Protein AF-A0A3R6NYD2-F1 (afdb_monomer_lite)

Structure (mmCIF, N/CA/C/O backbone):
data_AF-A0A3R6NYD2-F1
#
_entry.id   AF-A0A3R6NYD2-F1
#
loop_
_atom_site.group_PDB
_atom_site.id
_atom_site.type_symbol
_atom_site.label_atom_id
_atom_site.label_alt_id
_atom_site.label_comp_id
_atom_site.label_asym_id
_atom_site.label_entity_id
_atom_site.label_seq_id
_atom_site.pdbx_PDB_ins_code
_atom_site.Cartn_x
_atom_site.Cartn_y
_atom_site.Cartn_z
_atom_site.occupancy
_atom_site.B_iso_or_equiv
_atom_site.auth_seq_id
_atom_site.auth_comp_id
_atom_site.auth_asym_id
_atom_site.auth_atom_id
_atom_site.pdbx_PDB_model_num
ATOM 1 N N . MET A 1 1 ? -12.280 11.997 32.043 1.00 39.25 1 MET A N 1
ATOM 2 C CA . MET A 1 1 ? -11.751 13.376 31.920 1.00 39.25 1 MET A CA 1
ATOM 3 C C . MET A 1 1 ? -11.432 13.598 30.451 1.00 39.25 1 MET A C 1
ATOM 5 O O . MET A 1 1 ? -10.713 12.789 29.890 1.00 39.25 1 MET A O 1
ATOM 9 N N . LYS A 1 2 ? -12.047 14.595 29.806 1.00 44.06 2 LYS A N 1
ATOM 10 C CA . LYS A 1 2 ? -11.931 14.832 28.357 1.00 44.06 2 LYS A CA 1
ATOM 11 C C . LYS A 1 2 ? -10.631 15.584 28.074 1.00 44.06 2 LYS A C 1
ATOM 13 O O . LYS A 1 2 ? -10.525 16.742 28.470 1.00 44.06 2 LYS A O 1
ATOM 18 N N . ARG A 1 3 ? -9.664 14.953 27.407 1.00 41.47 3 ARG A N 1
ATOM 19 C CA . ARG A 1 3 ? -8.499 15.655 26.857 1.00 41.47 3 ARG A CA 1
ATOM 20 C C . ARG A 1 3 ? -8.757 15.888 25.376 1.00 41.47 3 ARG A C 1
ATOM 22 O O . ARG A 1 3 ? -8.682 14.971 24.576 1.00 41.47 3 ARG A O 1
ATOM 29 N N . LYS A 1 4 ? -9.161 17.117 25.061 1.00 54.97 4 LYS A N 1
ATOM 30 C CA . LYS A 1 4 ? -9.197 17.643 23.699 1.00 54.97 4 LYS A CA 1
ATOM 31 C C . LYS A 1 4 ? -7.775 18.089 23.374 1.00 54.97 4 LYS A C 1
ATOM 33 O O . LYS A 1 4 ? -7.302 19.026 24.014 1.00 54.97 4 LYS A O 1
ATOM 38 N N . VAL A 1 5 ? -7.108 17.425 22.438 1.00 54.31 5 VAL A N 1
ATOM 39 C CA . VAL A 1 5 ? -5.870 17.932 21.840 1.00 54.31 5 VAL A CA 1
ATOM 40 C C . VAL A 1 5 ? -6.193 18.230 20.385 1.00 54.31 5 VAL A C 1
ATOM 42 O O . VAL A 1 5 ? -6.473 17.341 19.595 1.00 54.31 5 VAL A O 1
ATOM 45 N N . LEU A 1 6 ? -6.278 19.525 20.109 1.00 48.19 6 LEU A N 1
ATOM 46 C CA . LEU A 1 6 ? -6.455 20.122 18.798 1.00 48.19 6 LEU A CA 1
ATOM 47 C C . LEU A 1 6 ? -5.055 20.198 18.174 1.00 48.19 6 LEU A C 1
ATOM 49 O O . LEU A 1 6 ? -4.247 21.008 18.627 1.00 48.19 6 LEU A O 1
ATOM 53 N N . ALA A 1 7 ? -4.748 19.343 17.202 1.00 46.38 7 ALA A N 1
ATOM 54 C CA . ALA A 1 7 ? -3.520 19.442 16.419 1.00 46.38 7 ALA A CA 1
ATOM 55 C C . ALA A 1 7 ? -3.804 20.312 15.184 1.00 46.38 7 ALA A C 1
ATOM 57 O O . ALA A 1 7 ? -4.572 19.934 14.304 1.00 46.38 7 ALA A O 1
ATOM 58 N N . MET A 1 8 ? -3.252 21.528 15.176 1.00 45.22 8 MET A N 1
ATOM 59 C CA . MET A 1 8 ? -3.278 22.443 14.033 1.00 45.22 8 MET A CA 1
ATOM 60 C C . MET A 1 8 ? -2.272 21.964 12.978 1.00 45.22 8 MET A C 1
ATOM 62 O O . MET A 1 8 ? -1.081 21.879 13.270 1.00 45.22 8 MET A O 1
ATOM 66 N N . MET A 1 9 ? -2.751 21.692 11.763 1.00 53.94 9 MET A N 1
ATOM 67 C CA . MET A 1 9 ? -1.930 21.418 10.580 1.00 53.94 9 MET A CA 1
ATOM 68 C C . MET A 1 9 ? -1.079 22.645 10.217 1.00 53.94 9 MET A C 1
ATOM 70 O O . MET A 1 9 ? -1.611 23.737 10.008 1.00 53.94 9 MET A O 1
ATOM 74 N N . MET A 1 10 ? 0.241 22.468 10.119 1.00 54.44 10 MET A N 1
ATOM 75 C CA . MET A 1 10 ? 1.129 23.443 9.486 1.00 54.44 10 MET A CA 1
ATOM 76 C C . MET A 1 10 ? 1.178 23.169 7.982 1.00 54.44 10 MET A C 1
ATOM 78 O O . MET A 1 10 ? 1.834 22.243 7.522 1.00 54.44 10 MET A O 1
ATOM 82 N N . SER A 1 11 ? 0.449 23.997 7.239 1.00 44.75 11 SER A N 1
ATOM 83 C CA . SER A 1 11 ? 0.497 24.117 5.782 1.00 44.75 11 SER A CA 1
ATOM 84 C C . SER A 1 11 ? 1.882 24.590 5.332 1.00 44.75 11 SER A C 1
ATOM 86 O O . SER A 1 11 ? 2.269 25.720 5.635 1.00 44.75 11 SER A O 1
ATOM 88 N N . LEU A 1 12 ? 2.594 23.768 4.561 1.00 49.34 12 LEU A N 1
ATOM 89 C CA . LEU A 1 12 ? 3.802 24.165 3.841 1.00 49.34 12 LEU A CA 1
ATOM 90 C C . LEU A 1 12 ? 3.456 24.353 2.355 1.00 49.34 12 LEU A C 1
ATOM 92 O O . LEU A 1 12 ? 3.502 23.421 1.562 1.00 49.34 12 LEU A O 1
ATOM 96 N N . THR A 1 13 ? 3.072 25.570 1.973 1.00 56.81 13 THR A N 1
ATOM 97 C CA . THR A 1 13 ? 2.946 25.965 0.562 1.00 56.81 13 THR A CA 1
ATOM 98 C C . THR A 1 13 ? 4.329 26.268 -0.007 1.00 56.81 13 THR A C 1
ATOM 100 O O . THR A 1 13 ? 4.907 27.312 0.304 1.00 56.81 13 THR A O 1
ATOM 103 N N . LEU A 1 14 ? 4.845 25.378 -0.855 1.00 44.06 14 LEU A N 1
ATOM 104 C CA . LEU A 1 14 ? 6.012 25.635 -1.695 1.00 44.06 14 LEU A CA 1
ATOM 105 C C . LEU A 1 14 ? 5.549 26.309 -2.995 1.00 44.06 14 LEU A C 1
ATOM 107 O O . LEU A 1 14 ? 4.998 25.666 -3.881 1.00 44.06 14 LEU A O 1
ATOM 111 N N . ALA A 1 15 ? 5.760 27.620 -3.104 1.00 50.72 15 ALA A N 1
ATOM 112 C CA . ALA A 1 15 ? 5.588 28.352 -4.354 1.00 50.72 15 ALA A CA 1
ATOM 113 C C . ALA A 1 15 ? 6.940 28.431 -5.080 1.00 50.72 15 ALA A C 1
ATOM 115 O O . ALA A 1 15 ? 7.805 29.214 -4.691 1.00 50.72 15 ALA A O 1
ATOM 116 N N . MET A 1 16 ? 7.115 27.647 -6.145 1.00 43.94 16 MET A N 1
ATOM 117 C CA . MET A 1 16 ? 8.124 27.920 -7.170 1.00 43.94 16 MET A CA 1
ATOM 118 C C . MET A 1 16 ? 7.423 28.434 -8.425 1.00 43.94 16 MET A C 1
ATOM 120 O O . MET A 1 16 ? 6.681 27.709 -9.077 1.00 43.94 16 MET A O 1
ATOM 124 N N . ALA A 1 17 ? 7.680 29.694 -8.768 1.00 56.34 17 ALA A N 1
ATOM 125 C CA . ALA A 1 17 ? 7.387 30.244 -10.082 1.00 56.34 17 ALA A CA 1
ATOM 126 C C . ALA A 1 17 ? 8.699 30.765 -10.680 1.00 56.34 17 ALA A C 1
ATOM 128 O O . ALA A 1 17 ? 9.179 31.833 -10.304 1.00 56.34 17 ALA A O 1
ATOM 129 N N . VAL A 1 18 ? 9.279 30.005 -11.612 1.00 57.44 18 VAL A N 1
ATOM 130 C CA . VAL A 1 18 ? 10.248 30.522 -12.586 1.00 57.44 18 VAL A CA 1
ATOM 131 C C . VAL A 1 18 ? 9.463 30.800 -13.863 1.00 57.44 18 VAL A C 1
ATOM 133 O O . VAL A 1 18 ? 9.071 29.886 -14.578 1.00 57.44 18 VAL A O 1
ATOM 136 N N . THR A 1 19 ? 9.193 32.079 -14.123 1.00 62.09 19 THR A N 1
ATOM 137 C CA . THR A 1 19 ? 8.785 32.549 -15.450 1.00 62.09 19 THR A CA 1
ATOM 138 C C . THR A 1 19 ? 10.046 32.825 -16.255 1.00 62.09 19 THR A C 1
ATOM 140 O O . THR A 1 19 ? 10.882 33.648 -15.883 1.00 62.09 19 THR A O 1
ATOM 143 N N . ALA A 1 20 ? 10.164 32.073 -17.341 1.00 50.38 20 ALA A N 1
ATOM 144 C CA . ALA A 1 20 ? 11.120 32.241 -18.414 1.00 50.38 20 ALA A CA 1
ATOM 145 C C . ALA A 1 20 ? 10.684 33.362 -19.371 1.00 50.38 20 ALA A C 1
ATOM 147 O O . ALA A 1 20 ? 9.490 33.538 -19.586 1.00 50.38 20 ALA A O 1
ATOM 148 N N . CYS A 1 21 ? 11.678 33.979 -20.026 1.00 47.84 21 CYS A N 1
ATOM 149 C CA . CYS A 1 21 ? 11.574 34.742 -21.279 1.00 47.84 21 CYS A CA 1
ATOM 150 C C . CYS A 1 21 ? 10.714 36.026 -21.219 1.00 47.84 21 CYS A C 1
ATOM 152 O O . CYS A 1 21 ? 9.645 36.074 -20.639 1.00 47.84 21 CYS A O 1
ATOM 154 N N . GLY A 1 22 ? 11.076 37.150 -21.809 1.00 39.91 22 GLY A N 1
ATOM 155 C CA . GLY A 1 22 ? 12.087 37.479 -22.794 1.00 39.91 22 GLY A CA 1
ATOM 156 C C . GLY A 1 22 ? 11.966 38.987 -23.009 1.00 39.91 22 GLY A C 1
ATOM 157 O O . GLY A 1 22 ? 10.875 39.550 -22.908 1.00 39.91 22 GLY A O 1
ATOM 158 N N . GLY A 1 23 ? 13.103 39.650 -23.197 1.00 40.00 23 GLY A N 1
ATOM 159 C CA . GLY A 1 23 ? 13.160 41.097 -23.354 1.00 40.00 23 GLY A CA 1
ATOM 160 C C . GLY A 1 23 ? 12.505 41.546 -24.655 1.00 40.00 23 GLY A C 1
ATOM 161 O O . GLY A 1 23 ? 12.733 40.964 -25.714 1.00 40.00 23 GLY A O 1
ATOM 162 N N . SER A 1 24 ? 11.725 42.613 -24.563 1.00 45.34 24 SER A N 1
ATOM 163 C CA . SER A 1 24 ? 11.234 43.370 -25.703 1.00 45.34 24 SER A CA 1
ATOM 164 C C . SER A 1 24 ? 11.480 44.843 -25.421 1.00 45.34 24 SER A C 1
ATOM 166 O O . SER A 1 24 ? 10.798 45.414 -24.575 1.00 45.34 24 SER A O 1
ATOM 168 N N . ASP A 1 25 ? 12.414 45.437 -26.155 1.00 43.75 25 ASP A N 1
ATOM 169 C CA . ASP A 1 25 ? 12.497 46.880 -26.335 1.00 43.75 25 ASP A CA 1
ATOM 170 C C . ASP A 1 25 ? 12.651 47.175 -27.828 1.00 43.75 25 ASP A C 1
ATOM 172 O O . ASP A 1 25 ? 13.388 46.519 -28.565 1.00 43.75 25 ASP A O 1
ATOM 176 N N . THR A 1 26 ? 11.835 48.128 -28.253 1.00 39.91 26 THR A N 1
ATOM 177 C CA . THR A 1 26 ? 11.633 48.620 -29.616 1.00 39.91 26 THR A CA 1
ATOM 178 C C . THR A 1 26 ? 12.572 49.807 -29.841 1.00 39.91 26 THR A C 1
ATOM 180 O O . THR A 1 26 ? 12.806 50.535 -28.887 1.00 39.91 26 THR A O 1
ATOM 183 N N . GLU A 1 27 ? 13.070 50.025 -31.065 1.00 39.91 27 GLU A N 1
ATOM 184 C CA . GLU A 1 27 ? 13.006 51.312 -31.800 1.00 39.91 27 GLU A CA 1
ATOM 185 C C . GLU A 1 27 ? 13.869 51.314 -33.087 1.00 39.91 27 GLU A C 1
ATOM 187 O O . GLU A 1 27 ? 15.082 51.141 -33.062 1.00 39.91 27 GLU A O 1
ATOM 192 N N . THR A 1 28 ? 13.159 51.468 -34.213 1.00 40.81 28 THR A N 1
ATOM 193 C CA . THR A 1 28 ? 13.370 52.332 -35.396 1.00 40.81 28 THR A CA 1
ATOM 194 C C . THR A 1 28 ? 14.787 52.755 -35.825 1.00 40.81 28 THR A C 1
ATOM 196 O O . THR A 1 28 ? 15.438 53.514 -35.120 1.00 40.81 28 THR A O 1
ATOM 199 N N . ASP A 1 29 ? 15.149 52.471 -37.086 1.00 34.75 29 ASP A N 1
ATOM 200 C CA . ASP A 1 29 ? 15.522 53.523 -38.053 1.00 34.75 29 ASP A CA 1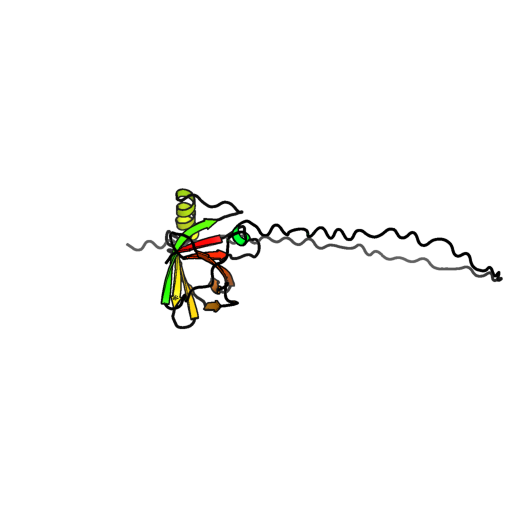
ATOM 201 C C . ASP A 1 29 ? 15.317 53.051 -39.502 1.00 34.75 29 ASP A C 1
ATOM 203 O O . ASP A 1 29 ? 15.450 51.869 -39.825 1.00 34.75 29 ASP A O 1
ATOM 207 N N . ALA A 1 30 ? 14.910 53.988 -40.351 1.00 39.72 30 ALA A N 1
ATOM 208 C CA . ALA A 1 30 ? 14.500 53.779 -41.726 1.00 39.72 30 ALA A CA 1
ATOM 209 C C . ALA A 1 30 ? 15.540 54.325 -42.714 1.00 39.72 30 ALA A C 1
ATOM 211 O O . ALA A 1 30 ? 16.192 55.325 -42.447 1.00 39.72 30 ALA A O 1
ATOM 212 N N . ALA A 1 31 ? 15.494 53.747 -43.917 1.00 36.59 31 ALA A N 1
ATOM 213 C CA . ALA A 1 31 ? 15.736 54.364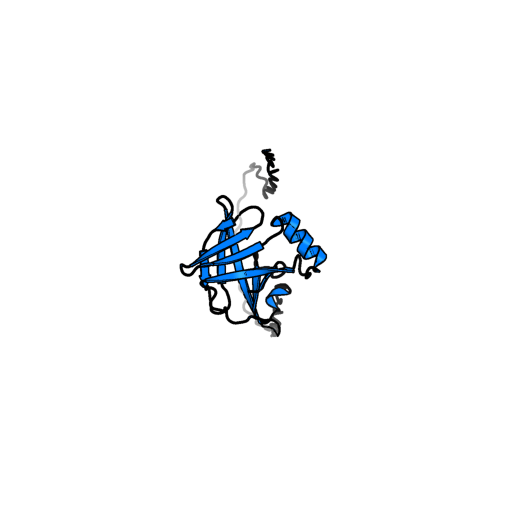 -45.226 1.00 36.59 31 ALA A CA 1
ATOM 214 C C . ALA A 1 31 ? 16.981 53.928 -46.024 1.00 36.59 31 ALA A C 1
ATOM 216 O O . ALA A 1 31 ? 18.120 54.006 -45.580 1.00 36.59 31 ALA A O 1
ATOM 217 N N . ASP A 1 32 ? 16.649 53.585 -47.275 1.00 35.91 32 ASP A N 1
ATOM 218 C CA . ASP A 1 32 ? 17.365 53.827 -48.531 1.00 35.91 32 ASP A CA 1
ATOM 219 C C . ASP A 1 32 ? 18.719 53.142 -48.784 1.00 35.91 32 ASP A C 1
ATOM 221 O O . ASP A 1 32 ? 19.750 53.503 -48.227 1.00 35.91 32 ASP A O 1
ATOM 225 N N . THR A 1 33 ? 18.792 52.298 -49.819 1.00 34.34 33 THR A N 1
ATOM 226 C CA . THR A 1 33 ? 19.074 52.780 -51.189 1.00 34.34 33 THR A CA 1
ATOM 227 C C . THR A 1 33 ? 19.024 51.619 -52.195 1.00 34.34 33 THR A C 1
ATOM 229 O O . THR A 1 33 ? 19.477 50.507 -51.943 1.00 34.34 33 THR A O 1
ATOM 232 N N . ALA A 1 34 ? 18.426 51.949 -53.334 1.00 35.44 34 ALA A N 1
ATOM 233 C CA . ALA A 1 34 ? 18.278 51.274 -54.618 1.00 35.44 34 ALA A CA 1
ATOM 234 C C . ALA A 1 34 ? 19.448 50.421 -55.176 1.00 35.44 34 ALA A C 1
ATOM 236 O O . ALA A 1 34 ? 20.597 50.836 -55.089 1.00 35.44 34 ALA A O 1
ATOM 237 N N . VAL A 1 35 ? 19.042 49.348 -55.891 1.00 38.59 35 VAL A N 1
ATOM 238 C CA . VAL A 1 35 ? 19.443 48.919 -57.265 1.00 38.59 35 VAL A CA 1
ATOM 239 C C . VAL A 1 35 ? 20.926 48.515 -57.442 1.00 38.59 35 VAL A C 1
ATOM 241 O O . VAL A 1 35 ? 21.830 49.203 -57.002 1.00 38.59 35 VAL A O 1
ATOM 244 N N . GLU A 1 36 ? 21.238 47.327 -57.970 1.00 39.47 36 GLU A N 1
ATOM 245 C CA . GLU A 1 36 ? 21.453 47.083 -59.409 1.00 39.47 36 GLU A CA 1
ATOM 246 C C . GLU A 1 36 ? 21.249 45.605 -59.802 1.00 39.47 36 GLU A C 1
ATOM 248 O O . GLU A 1 36 ? 21.488 44.662 -59.049 1.00 39.47 36 GLU A O 1
ATOM 253 N N . GLU A 1 37 ? 20.781 45.480 -61.036 1.00 37.16 37 GLU A N 1
ATOM 254 C CA . GLU A 1 37 ? 20.517 44.323 -61.886 1.00 37.16 37 GLU A CA 1
ATOM 255 C C . GLU A 1 37 ? 21.814 43.628 -62.362 1.00 37.16 37 GLU A C 1
ATOM 257 O O . GLU A 1 37 ? 22.832 44.295 -62.520 1.00 37.16 37 GLU A O 1
ATOM 262 N N . THR A 1 38 ? 21.753 42.319 -62.661 1.00 32.06 38 THR A N 1
ATOM 263 C CA . THR A 1 38 ? 22.195 41.659 -63.924 1.00 32.06 38 THR A CA 1
ATOM 264 C C . THR A 1 38 ? 22.849 40.267 -63.776 1.00 32.06 38 THR A C 1
ATOM 266 O O . THR A 1 38 ? 23.896 40.109 -63.162 1.00 32.06 38 THR A O 1
ATOM 269 N N . VAL A 1 39 ? 22.228 39.314 -64.496 1.00 35.94 39 VAL A N 1
ATOM 270 C CA . VAL A 1 39 ? 22.812 38.270 -65.377 1.00 35.94 39 VAL A CA 1
ATOM 271 C C . VAL A 1 39 ? 23.353 36.962 -64.762 1.00 35.94 39 VAL A C 1
ATOM 273 O O . VAL A 1 39 ? 24.429 36.908 -64.181 1.00 35.94 39 VAL A O 1
ATOM 276 N N . ASP A 1 40 ? 22.542 35.910 -64.963 1.00 38.31 40 ASP A N 1
ATOM 277 C CA . ASP A 1 40 ? 22.845 34.631 -65.644 1.00 38.31 40 ASP A CA 1
ATOM 278 C C . ASP A 1 40 ? 24.301 34.126 -65.645 1.00 38.31 40 ASP A C 1
ATOM 280 O O . ASP A 1 40 ? 25.165 34.756 -66.244 1.00 38.31 40 ASP A O 1
ATOM 284 N N . ASP A 1 41 ? 24.529 32.910 -65.133 1.00 38.12 41 ASP A N 1
ATOM 285 C CA . ASP A 1 41 ? 25.218 31.889 -65.933 1.00 38.12 41 ASP A CA 1
ATOM 286 C C . ASP A 1 41 ? 24.962 30.462 -65.417 1.00 38.12 41 ASP A C 1
ATOM 288 O O . ASP A 1 41 ? 24.756 30.205 -64.230 1.00 38.12 41 ASP A O 1
ATOM 292 N N . THR A 1 42 ? 24.945 29.544 -66.374 1.00 47.81 42 THR A N 1
ATOM 293 C CA . THR A 1 42 ? 24.573 28.130 -66.298 1.00 47.81 42 THR A CA 1
ATOM 294 C C . THR A 1 42 ? 25.807 27.253 -66.054 1.00 47.81 42 THR A C 1
ATOM 296 O O . THR A 1 42 ? 26.811 27.434 -66.734 1.00 47.81 42 THR A O 1
ATOM 299 N N . ALA A 1 43 ? 25.717 26.249 -65.172 1.00 36.94 43 ALA A N 1
ATOM 300 C CA . ALA A 1 43 ? 26.537 25.019 -65.183 1.00 36.94 43 ALA A CA 1
ATOM 301 C C . ALA A 1 43 ? 25.898 24.001 -64.211 1.00 36.94 43 ALA A C 1
ATOM 303 O O . ALA A 1 43 ? 25.808 24.268 -63.017 1.00 36.94 43 ALA A O 1
ATOM 304 N N . GLU A 1 44 ? 25.156 23.000 -64.691 1.00 37.38 44 GLU A N 1
ATOM 305 C CA . GLU A 1 44 ? 25.625 21.639 -65.034 1.00 37.38 44 GLU A CA 1
ATOM 306 C C . GLU A 1 44 ? 26.330 20.898 -63.879 1.00 37.38 44 GLU A C 1
ATOM 308 O O . GLU A 1 44 ? 27.452 21.218 -63.501 1.00 37.38 44 GLU A O 1
ATOM 313 N N . ALA A 1 45 ? 25.582 19.916 -63.362 1.00 42.00 45 ALA A N 1
ATOM 314 C CA . ALA A 1 45 ? 25.953 18.608 -62.824 1.00 42.00 45 ALA A CA 1
ATOM 315 C C . ALA A 1 45 ? 27.402 18.351 -62.368 1.00 42.00 45 ALA A C 1
ATOM 317 O O . ALA A 1 45 ? 28.328 18.337 -63.174 1.00 42.00 45 ALA A O 1
ATOM 318 N N . ASP A 1 46 ? 27.536 17.923 -61.109 1.00 33.72 46 ASP A N 1
ATOM 319 C CA . ASP A 1 46 ? 28.510 16.893 -60.747 1.00 33.72 46 ASP A CA 1
ATOM 320 C C . ASP A 1 46 ? 27.890 15.966 -59.690 1.00 33.72 46 ASP A C 1
ATOM 322 O O . ASP A 1 46 ? 27.509 16.393 -58.598 1.00 33.72 46 ASP A O 1
ATOM 326 N N . GLU A 1 47 ? 27.708 14.705 -60.076 1.00 47.22 47 GLU A N 1
ATOM 327 C CA . GLU A 1 47 ? 27.386 13.607 -59.175 1.00 47.22 47 GLU A CA 1
ATOM 328 C C . GLU A 1 47 ? 28.691 13.059 -58.608 1.00 47.22 47 GLU A C 1
ATOM 330 O O . GLU A 1 47 ? 29.559 12.651 -59.377 1.00 47.22 47 GLU A O 1
ATOM 335 N N . ALA A 1 48 ? 28.813 12.968 -57.284 1.00 37.31 48 ALA A N 1
ATOM 336 C CA . ALA A 1 48 ? 29.807 12.096 -56.675 1.00 37.31 48 ALA A CA 1
ATOM 337 C C . ALA A 1 48 ? 29.431 11.722 -55.235 1.00 37.31 48 ALA A C 1
ATOM 339 O O . ALA A 1 48 ? 29.397 12.569 -54.347 1.00 37.31 48 ALA A O 1
ATOM 340 N N . GLU A 1 49 ? 29.236 10.412 -55.059 1.00 38.78 49 GLU A N 1
ATOM 341 C CA . GLU A 1 49 ? 29.499 9.628 -53.847 1.00 38.78 49 GLU A CA 1
ATOM 342 C C . GLU A 1 49 ? 28.551 9.854 -52.653 1.00 38.78 49 GLU A C 1
ATOM 344 O O . GLU A 1 49 ? 28.809 10.612 -51.720 1.00 38.78 49 GLU A O 1
ATOM 349 N N . ALA A 1 50 ? 27.460 9.081 -52.652 1.00 40.59 50 ALA A N 1
ATOM 350 C CA . ALA A 1 50 ? 26.778 8.695 -51.426 1.00 40.59 50 ALA A CA 1
ATOM 351 C C . ALA A 1 50 ? 27.723 7.803 -50.599 1.00 40.59 50 ALA A C 1
ATOM 353 O O . ALA A 1 50 ? 27.912 6.631 -50.926 1.00 40.59 50 ALA A O 1
ATOM 354 N N . GLU A 1 51 ? 28.324 8.356 -49.544 1.00 39.38 51 GLU A N 1
ATOM 355 C CA . GLU A 1 51 ? 28.903 7.536 -48.481 1.00 39.38 51 GLU A CA 1
ATOM 356 C C . GLU A 1 51 ? 27.767 6.804 -47.758 1.00 39.38 51 GLU A C 1
ATOM 358 O O . GLU A 1 51 ? 27.011 7.377 -46.971 1.00 39.38 51 GLU A O 1
ATOM 363 N N . ASP A 1 52 ? 27.660 5.514 -48.062 1.00 44.41 52 ASP A N 1
ATOM 364 C CA . ASP A 1 52 ? 26.957 4.503 -47.284 1.00 44.41 52 ASP A CA 1
ATOM 365 C C . ASP A 1 52 ? 27.680 4.318 -45.942 1.00 44.41 52 ASP A C 1
ATOM 367 O O . ASP A 1 52 ? 28.466 3.392 -45.742 1.00 44.41 52 ASP A O 1
ATOM 371 N N . VAL A 1 53 ? 27.461 5.253 -45.016 1.00 47.03 53 VAL A N 1
ATOM 372 C CA . VAL A 1 53 ? 27.684 4.979 -43.600 1.00 47.03 53 VAL A CA 1
ATOM 373 C C . VAL A 1 53 ? 26.397 4.349 -43.108 1.00 47.03 53 VAL A C 1
ATOM 375 O O . VAL A 1 53 ? 25.442 5.045 -42.762 1.00 47.03 53 VAL A O 1
ATOM 378 N N . ALA A 1 54 ? 26.380 3.017 -43.132 1.00 49.06 54 ALA A N 1
ATOM 379 C CA . ALA A 1 54 ? 25.436 2.212 -42.385 1.00 49.06 54 ALA A CA 1
ATOM 380 C C . ALA A 1 54 ? 25.335 2.798 -40.972 1.00 49.06 54 ALA A C 1
ATOM 382 O O . ALA A 1 54 ? 26.261 2.692 -40.164 1.00 49.06 54 ALA A O 1
ATOM 383 N N . ALA A 1 55 ? 24.225 3.486 -40.714 1.00 49.12 55 ALA A N 1
ATOM 384 C CA . ALA A 1 55 ? 23.804 3.808 -39.374 1.00 49.12 55 ALA A CA 1
ATOM 385 C C . ALA A 1 55 ? 23.530 2.459 -38.712 1.00 49.12 55 ALA A C 1
ATOM 387 O O . ALA A 1 55 ? 22.490 1.840 -38.936 1.00 49.12 55 ALA A O 1
ATOM 388 N N . GLU A 1 56 ? 24.522 1.961 -37.981 1.00 53.03 56 GLU A N 1
ATOM 389 C CA . GLU A 1 56 ? 24.307 0.979 -36.933 1.00 53.03 56 GLU A CA 1
ATOM 390 C C . GLU A 1 56 ? 23.329 1.656 -35.971 1.00 53.03 56 GLU A C 1
ATOM 392 O O . GLU A 1 56 ? 23.718 2.480 -35.142 1.00 53.03 56 GLU A O 1
ATOM 397 N N . ASP A 1 57 ? 22.040 1.389 -36.178 1.00 49.69 57 ASP A N 1
ATOM 398 C CA . ASP A 1 57 ? 20.948 1.732 -35.277 1.00 49.69 57 ASP A CA 1
ATOM 399 C C . ASP A 1 57 ? 21.132 0.876 -34.019 1.00 49.69 57 ASP A C 1
ATOM 401 O O . ASP A 1 57 ? 20.442 -0.107 -33.770 1.00 49.69 57 ASP A O 1
ATOM 405 N N . ALA A 1 58 ? 22.174 1.203 -33.258 1.00 55.75 58 ALA A N 1
ATOM 406 C CA . ALA A 1 58 ? 22.249 0.912 -31.848 1.00 55.75 58 ALA A CA 1
ATOM 407 C C . ALA A 1 58 ? 21.303 1.911 -3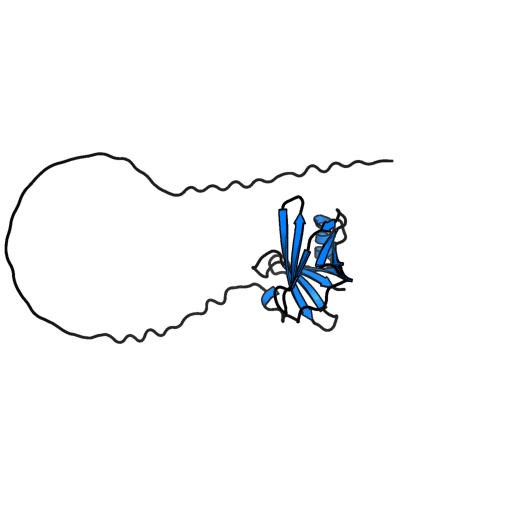1.187 1.00 55.75 58 ALA A C 1
ATOM 409 O O . ALA A 1 58 ? 21.709 2.941 -30.648 1.00 55.75 58 ALA A O 1
ATOM 410 N N . THR A 1 59 ? 20.012 1.624 -31.302 1.00 56.16 59 THR A N 1
ATOM 411 C CA . THR A 1 59 ? 19.043 2.042 -30.306 1.00 56.16 59 THR A CA 1
ATOM 412 C C . THR A 1 59 ? 19.532 1.438 -28.990 1.00 56.16 59 THR A C 1
ATOM 414 O O . THR A 1 59 ? 19.297 0.271 -28.694 1.00 56.16 59 THR A O 1
ATOM 417 N N . GLU A 1 60 ? 20.325 2.202 -28.230 1.00 57.50 60 GLU A N 1
ATOM 418 C CA . GLU A 1 60 ? 20.421 1.970 -26.794 1.00 57.50 60 GLU A CA 1
ATOM 419 C C . GLU A 1 60 ? 18.997 2.147 -26.278 1.00 57.50 60 GLU A C 1
ATOM 421 O O . GLU A 1 60 ? 18.518 3.273 -26.123 1.00 57.50 60 GLU A O 1
ATOM 426 N N . GLU A 1 61 ? 18.291 1.030 -26.089 1.00 58.91 61 GLU A N 1
ATOM 427 C CA . GLU A 1 61 ? 17.152 0.997 -25.190 1.00 58.91 61 GLU A CA 1
ATOM 428 C C . GLU A 1 61 ? 17.705 1.488 -23.860 1.00 58.91 61 GLU A C 1
ATOM 430 O O . GLU A 1 61 ? 18.473 0.811 -23.177 1.00 58.91 61 GLU A O 1
ATOM 435 N N . THR A 1 62 ? 17.445 2.761 -23.582 1.00 59.00 62 THR A N 1
ATOM 436 C CA . THR A 1 62 ? 17.735 3.338 -22.286 1.00 59.00 62 THR A CA 1
ATOM 437 C C . THR A 1 62 ? 16.732 2.641 -21.389 1.00 59.00 62 THR A C 1
ATOM 439 O O . THR A 1 62 ? 15.573 3.042 -21.378 1.00 59.00 62 THR A O 1
ATOM 442 N N . GLU A 1 63 ? 17.119 1.516 -20.781 1.00 66.94 63 GLU A N 1
ATOM 443 C CA . GLU A 1 63 ? 16.266 0.844 -19.809 1.00 66.94 63 GLU A CA 1
ATOM 444 C C . GLU A 1 63 ? 15.980 1.886 -18.734 1.00 66.94 63 GLU A C 1
ATOM 446 O O . GLU A 1 63 ? 16.886 2.342 -18.030 1.00 66.94 63 GLU A O 1
ATOM 451 N N . GLU A 1 64 ? 14.744 2.384 -18.734 1.00 74.88 64 GLU A N 1
ATOM 452 C CA . GLU A 1 64 ? 14.303 3.353 -17.751 1.00 74.88 64 GLU A CA 1
ATOM 453 C C . GLU A 1 64 ? 14.506 2.689 -16.388 1.00 74.88 64 GLU A C 1
ATOM 455 O O . GLU A 1 64 ? 14.140 1.528 -16.195 1.00 74.88 64 GLU A O 1
ATOM 460 N N . ASP A 1 65 ? 15.170 3.385 -15.464 1.00 88.31 65 ASP A N 1
ATOM 461 C CA . ASP A 1 65 ? 15.356 2.890 -14.102 1.00 88.31 65 ASP A CA 1
ATOM 462 C C . ASP A 1 65 ? 13.998 2.954 -13.402 1.00 88.31 65 ASP A C 1
ATOM 464 O O . ASP A 1 65 ? 13.649 3.941 -12.757 1.00 88.31 65 ASP A O 1
ATOM 468 N N . LEU A 1 66 ? 13.187 1.922 -13.635 1.00 87.50 66 LEU A N 1
ATOM 469 C CA . LEU A 1 66 ? 11.833 1.812 -13.115 1.00 87.50 66 LEU A CA 1
ATOM 470 C C . LEU A 1 66 ? 11.834 1.500 -11.616 1.00 87.50 66 LEU A C 1
ATOM 472 O O . LEU A 1 66 ? 10.772 1.411 -11.034 1.00 87.50 66 LEU A O 1
ATOM 476 N N . GLY A 1 67 ? 12.986 1.350 -10.961 1.00 94.19 67 GLY A N 1
ATOM 477 C CA . GLY A 1 67 ? 13.055 1.064 -9.535 1.00 94.19 67 GLY A CA 1
ATOM 478 C C . GLY A 1 67 ? 12.807 -0.409 -9.173 1.00 94.19 67 GLY A C 1
ATOM 479 O O . GLY A 1 67 ? 12.361 -1.228 -9.986 1.00 94.19 67 GLY A O 1
ATOM 480 N N . PRO A 1 68 ? 13.144 -0.789 -7.930 1.00 95.81 68 PRO A N 1
ATOM 481 C CA . PRO A 1 68 ? 13.188 -2.187 -7.505 1.00 95.81 68 PRO A CA 1
ATOM 482 C C . PRO A 1 68 ? 11.824 -2.889 -7.483 1.00 95.81 68 PRO A C 1
ATOM 484 O O . PRO A 1 68 ? 11.781 -4.097 -7.708 1.00 95.81 68 PRO A O 1
ATOM 487 N N . LEU A 1 69 ? 10.710 -2.181 -7.253 1.00 96.00 69 LEU A N 1
ATOM 488 C CA . LEU A 1 69 ? 9.390 -2.820 -7.159 1.00 96.00 69 LEU A CA 1
ATOM 489 C C . LEU A 1 69 ? 8.919 -3.427 -8.487 1.00 96.00 69 LEU A C 1
ATOM 491 O O . LEU A 1 69 ? 8.279 -4.473 -8.469 1.00 96.00 69 LEU A O 1
ATOM 495 N N . TYR A 1 70 ? 9.288 -2.852 -9.636 1.00 94.56 70 TYR A N 1
ATOM 496 C CA . TYR A 1 70 ? 8.951 -3.444 -10.941 1.00 94.56 70 TYR A CA 1
ATOM 497 C C . TYR A 1 70 ? 9.871 -4.602 -11.340 1.00 94.56 70 TYR A C 1
ATOM 499 O O . TYR A 1 70 ? 9.618 -5.272 -12.338 1.00 94.56 70 TYR A O 1
ATOM 507 N N . SER A 1 71 ? 10.934 -4.860 -10.570 1.00 93.69 71 SER A N 1
ATOM 508 C CA . SER A 1 71 ? 11.773 -6.051 -10.749 1.00 93.69 71 SER A CA 1
ATOM 509 C C . SER A 1 71 ? 11.198 -7.288 -10.048 1.00 93.69 71 SER A C 1
ATOM 511 O O . SER A 1 71 ? 11.704 -8.393 -10.251 1.00 93.69 71 SER A O 1
ATOM 513 N N . ILE A 1 72 ? 10.174 -7.117 -9.206 1.00 92.94 72 ILE A N 1
ATOM 514 C CA . ILE A 1 72 ? 9.486 -8.213 -8.520 1.00 92.94 72 ILE A CA 1
ATOM 515 C C . ILE A 1 72 ? 8.557 -8.915 -9.517 1.00 92.94 72 ILE A C 1
ATOM 517 O O . ILE A 1 72 ? 7.854 -8.267 -10.292 1.00 92.94 72 ILE A O 1
ATOM 521 N N . GLU A 1 73 ? 8.544 -10.249 -9.502 1.00 94.81 73 GLU A N 1
ATOM 522 C CA . GLU A 1 73 ? 7.621 -11.029 -10.329 1.00 94.81 73 GLU A CA 1
ATOM 523 C C . GLU A 1 73 ? 6.176 -10.792 -9.868 1.00 94.81 73 GLU A C 1
ATOM 525 O O . GLU A 1 73 ? 5.808 -11.120 -8.739 1.00 94.81 73 GLU A O 1
ATOM 530 N N . ALA A 1 74 ? 5.362 -10.203 -10.747 1.00 94.88 74 ALA A N 1
ATOM 531 C CA . ALA A 1 74 ? 3.963 -9.925 -10.462 1.00 94.88 74 ALA A CA 1
ATOM 532 C C . ALA A 1 74 ? 3.125 -11.213 -10.486 1.00 94.88 74 ALA A C 1
ATOM 534 O O . ALA A 1 74 ? 3.148 -11.982 -11.451 1.00 94.88 74 ALA A O 1
ATOM 535 N N . ALA A 1 75 ? 2.334 -11.410 -9.439 1.00 97.56 75 ALA A N 1
ATOM 536 C CA . ALA A 1 75 ? 1.295 -12.421 -9.363 1.00 97.56 75 ALA A CA 1
ATOM 537 C C . ALA A 1 75 ? -0.027 -11.882 -9.932 1.00 97.56 75 ALA A C 1
ATOM 539 O O . ALA A 1 75 ? -0.297 -10.680 -9.908 1.00 97.56 75 ALA A O 1
ATOM 540 N N . VAL A 1 76 ? -0.877 -12.788 -10.423 1.00 98.06 76 VAL A N 1
ATOM 541 C CA . VAL A 1 76 ? -2.254 -12.456 -10.823 1.00 98.06 76 VAL A CA 1
ATOM 542 C C . VAL A 1 76 ? -3.001 -11.908 -9.610 1.00 98.06 76 VAL A C 1
ATOM 544 O O . VAL A 1 76 ? -2.928 -12.485 -8.523 1.00 98.06 76 VAL A O 1
ATOM 547 N N . ALA A 1 77 ? -3.742 -10.820 -9.803 1.00 97.94 77 ALA A N 1
ATOM 548 C CA . ALA A 1 77 ? -4.496 -10.196 -8.733 1.00 97.94 77 ALA A CA 1
ATOM 549 C C . ALA A 1 77 ? -5.534 -11.189 -8.163 1.00 97.94 77 ALA A C 1
ATOM 551 O O . ALA A 1 77 ? -6.373 -11.703 -8.916 1.00 97.94 77 ALA A O 1
ATOM 552 N N . PRO A 1 78 ? -5.499 -11.493 -6.850 1.00 97.56 78 PRO A N 1
ATOM 553 C CA . PRO A 1 78 ? -6.478 -12.371 -6.225 1.00 97.56 78 PRO A CA 1
ATOM 554 C C . PRO A 1 78 ? -7.853 -11.694 -6.170 1.00 97.56 78 PRO A C 1
ATOM 556 O O . PRO A 1 78 ? -7.978 -10.486 -6.374 1.00 97.56 78 PRO A O 1
ATOM 559 N N . ASP A 1 79 ? -8.897 -12.462 -5.850 1.00 97.81 79 ASP A N 1
ATOM 560 C CA . ASP A 1 79 ? -10.193 -11.885 -5.478 1.00 97.81 79 ASP A CA 1
ATOM 561 C C . ASP A 1 79 ? -10.068 -11.203 -4.110 1.00 97.81 79 ASP A C 1
ATOM 563 O O . ASP A 1 79 ? -9.885 -11.873 -3.090 1.00 97.81 79 ASP A O 1
ATOM 567 N N . VAL A 1 80 ? -10.118 -9.870 -4.098 1.00 98.44 80 VAL A N 1
ATOM 568 C CA . VAL A 1 80 ? -9.976 -9.081 -2.870 1.00 98.44 80 VAL A CA 1
ATOM 569 C C . VAL A 1 80 ? -11.319 -8.800 -2.198 1.00 98.44 80 VAL A C 1
ATOM 571 O O . VAL A 1 80 ? -11.332 -8.317 -1.068 1.00 98.44 80 VAL A O 1
ATOM 574 N N . ALA A 1 81 ? -12.455 -9.096 -2.831 1.00 98.44 81 ALA A N 1
ATOM 575 C CA . ALA A 1 81 ? -13.761 -8.755 -2.278 1.00 98.44 81 ALA A CA 1
ATOM 576 C C . ALA A 1 81 ? -14.002 -9.433 -0.915 1.00 98.44 81 ALA A C 1
ATOM 578 O O . ALA A 1 81 ? -13.870 -10.647 -0.759 1.00 98.44 81 ALA A O 1
ATOM 579 N N . GLY A 1 82 ? -14.366 -8.640 0.097 1.00 98.50 82 GLY A N 1
ATOM 580 C CA . GLY A 1 82 ? -14.614 -9.130 1.456 1.00 98.50 82 GLY A CA 1
ATOM 581 C C . GLY A 1 82 ? -13.350 -9.486 2.248 1.00 98.50 82 GLY A C 1
ATOM 582 O O . GLY A 1 82 ? -13.447 -10.203 3.248 1.00 98.50 82 GLY A O 1
ATOM 583 N N . THR A 1 83 ? -12.175 -9.013 1.823 1.00 98.62 83 THR A N 1
ATOM 584 C CA . THR A 1 83 ? -10.893 -9.287 2.490 1.00 98.62 83 THR A CA 1
ATOM 585 C C . THR A 1 83 ? -10.374 -8.086 3.287 1.00 98.62 83 THR A C 1
ATOM 587 O O . THR A 1 83 ? -10.749 -6.932 3.061 1.00 98.62 83 THR A O 1
ATOM 590 N N . THR A 1 84 ? -9.500 -8.368 4.252 1.00 98.69 84 THR A N 1
ATOM 591 C CA . THR A 1 84 ? -8.741 -7.372 5.013 1.00 98.69 84 THR A CA 1
ATOM 592 C C . THR A 1 84 ? -7.271 -7.729 4.909 1.00 98.69 84 THR A C 1
ATOM 594 O O . THR A 1 84 ? -6.928 -8.893 5.053 1.00 98.69 84 THR A O 1
ATOM 597 N N . TRP A 1 85 ? -6.434 -6.735 4.651 1.00 98.69 85 TRP A N 1
ATOM 598 C CA . TRP A 1 85 ? -5.000 -6.881 4.472 1.00 98.69 85 TRP A CA 1
ATOM 599 C C . TRP A 1 85 ? -4.281 -5.989 5.478 1.00 98.69 85 TRP A C 1
ATOM 601 O O . TRP A 1 85 ? -4.586 -4.803 5.593 1.00 98.69 85 TRP A O 1
ATOM 611 N N . HIS A 1 86 ? -3.329 -6.558 6.197 1.00 98.12 86 HIS A N 1
ATOM 612 C CA . HIS A 1 86 ? -2.638 -5.951 7.324 1.00 98.12 86 HIS A CA 1
ATOM 613 C C . HIS A 1 86 ? -1.252 -5.472 6.925 1.00 98.12 86 HIS A C 1
ATOM 615 O O . HIS A 1 86 ? -0.538 -6.186 6.226 1.00 98.12 86 HIS A O 1
ATOM 621 N N . PHE A 1 87 ? -0.855 -4.284 7.381 1.00 98.12 87 PHE A N 1
ATOM 622 C CA . PHE A 1 87 ? 0.489 -3.761 7.146 1.00 98.12 87 PHE A CA 1
ATOM 623 C C . PHE A 1 87 ? 1.567 -4.717 7.674 1.00 98.12 87 PHE A C 1
ATOM 625 O O . PHE A 1 87 ? 1.545 -5.105 8.844 1.00 98.12 87 PHE A O 1
ATOM 632 N N . VAL A 1 88 ? 2.546 -5.037 6.827 1.00 97.12 88 VAL A N 1
ATOM 633 C CA . VAL A 1 88 ? 3.687 -5.900 7.186 1.00 97.12 88 VAL A CA 1
ATOM 634 C C . VAL A 1 88 ? 5.047 -5.262 6.919 1.00 97.12 88 VAL A C 1
AT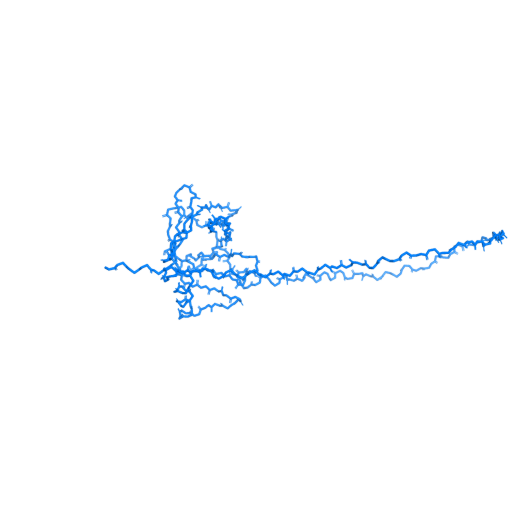OM 636 O O . VAL A 1 88 ? 6.052 -5.737 7.441 1.00 97.12 88 VAL A O 1
ATOM 639 N N . GLY A 1 89 ? 5.095 -4.165 6.166 1.00 97.12 89 GLY A N 1
ATOM 640 C CA . GLY A 1 89 ? 6.343 -3.481 5.854 1.00 97.12 89 GLY A CA 1
ATOM 641 C C . GLY A 1 89 ? 6.167 -2.381 4.819 1.00 97.12 89 GLY A C 1
ATOM 642 O O . GLY A 1 89 ? 5.059 -2.082 4.372 1.00 97.12 89 GLY A O 1
ATOM 643 N N . ALA A 1 90 ? 7.279 -1.761 4.447 1.00 97.56 90 ALA A N 1
ATOM 644 C CA . ALA A 1 90 ? 7.322 -0.786 3.372 1.00 97.56 90 ALA A CA 1
ATOM 645 C C . ALA A 1 90 ? 8.725 -0.730 2.766 1.00 97.56 90 ALA A C 1
ATOM 647 O O . ALA A 1 90 ? 9.711 -1.094 3.408 1.00 97.56 90 ALA A O 1
ATOM 648 N N . MET A 1 91 ? 8.794 -0.203 1.555 1.00 97.50 91 MET A N 1
ATOM 649 C CA . MET A 1 91 ? 10.012 0.259 0.913 1.00 97.50 91 MET A CA 1
ATOM 650 C C . MET A 1 91 ? 9.890 1.756 0.677 1.00 97.50 91 MET A C 1
ATOM 652 O O . MET A 1 91 ? 8.851 2.224 0.208 1.00 97.50 91 MET A O 1
ATOM 656 N N . LEU A 1 92 ? 10.935 2.494 1.038 1.00 96.00 92 LEU A N 1
ATOM 657 C CA . LEU A 1 92 ? 11.022 3.937 0.843 1.00 96.00 92 LEU A CA 1
ATOM 658 C C . LEU A 1 92 ? 12.338 4.255 0.145 1.00 96.00 92 LEU A C 1
ATOM 660 O O . LEU A 1 92 ? 13.386 3.757 0.553 1.00 96.00 92 LEU A O 1
ATOM 664 N N . ASP A 1 93 ? 12.277 5.073 -0.902 1.00 96.00 93 ASP A N 1
ATOM 665 C CA . ASP A 1 93 ? 13.441 5.455 -1.710 1.00 96.00 93 ASP A CA 1
ATOM 666 C C . ASP A 1 93 ? 14.266 4.240 -2.209 1.00 96.00 93 ASP A C 1
ATOM 668 O O . ASP A 1 93 ? 15.486 4.309 -2.362 1.00 96.00 93 ASP A O 1
ATOM 672 N N . GLY A 1 94 ? 13.597 3.108 -2.465 1.00 96.06 94 GLY A N 1
ATOM 673 C CA . GLY A 1 94 ? 14.195 1.857 -2.948 1.00 96.06 94 GLY A CA 1
ATOM 674 C C . GLY A 1 94 ? 14.832 0.971 -1.883 1.00 96.06 94 GLY A C 1
ATOM 675 O O . GLY A 1 94 ? 15.390 -0.071 -2.227 1.00 96.06 94 GLY A O 1
ATOM 676 N N . GLU A 1 95 ? 14.763 1.354 -0.609 1.00 97.19 95 GLU A N 1
ATOM 677 C CA . GLU A 1 95 ? 15.274 0.561 0.506 1.00 97.19 95 GLU A CA 1
ATOM 678 C C . GLU A 1 95 ? 14.116 -0.055 1.295 1.00 97.19 95 GLU A C 1
ATOM 680 O O . GLU A 1 95 ? 13.198 0.638 1.742 1.00 97.19 95 GLU A O 1
ATOM 685 N N . GLU A 1 96 ? 14.146 -1.379 1.455 1.00 97.19 96 GLU A N 1
ATOM 686 C CA . GLU A 1 96 ? 13.204 -2.085 2.318 1.00 97.19 96 GLU A CA 1
ATOM 687 C C . GLU A 1 96 ? 13.477 -1.733 3.783 1.00 97.19 96 GLU A C 1
ATOM 689 O O . GLU A 1 96 ? 14.608 -1.829 4.265 1.00 97.19 96 GLU A O 1
ATOM 694 N N . LEU A 1 97 ? 12.434 -1.316 4.500 1.00 97.88 97 LEU A N 1
ATOM 695 C CA . LEU A 1 97 ? 12.565 -0.939 5.899 1.00 97.88 97 LEU A CA 1
ATOM 696 C C . LEU A 1 97 ? 12.721 -2.178 6.779 1.00 97.88 97 LEU A C 1
ATOM 698 O O . LEU A 1 97 ? 11.944 -3.128 6.691 1.00 97.88 97 LEU A O 1
ATOM 702 N N . ASP A 1 98 ? 13.655 -2.123 7.726 1.00 97.81 98 ASP A N 1
ATOM 703 C CA . ASP A 1 98 ? 13.667 -3.087 8.819 1.00 97.81 98 ASP A CA 1
ATOM 704 C C . ASP A 1 98 ? 12.413 -2.939 9.708 1.00 97.81 98 ASP A C 1
ATOM 706 O O . ASP A 1 98 ? 11.735 -1.907 9.723 1.00 97.81 98 ASP A O 1
ATOM 710 N N . ALA A 1 99 ? 12.118 -3.969 10.502 1.00 96.00 99 ALA A N 1
ATOM 711 C CA . ALA A 1 99 ? 10.908 -4.020 11.319 1.00 96.00 99 ALA A CA 1
ATOM 712 C C . ALA A 1 99 ? 10.786 -2.882 12.360 1.00 96.00 99 ALA A C 1
ATOM 714 O O . ALA A 1 99 ? 9.669 -2.449 12.663 1.00 96.00 99 ALA A O 1
ATOM 715 N N . GLU A 1 100 ? 11.897 -2.390 12.925 1.00 97.44 100 GLU A N 1
ATOM 716 C CA . GLU A 1 100 ? 11.874 -1.272 13.879 1.00 97.44 100 GLU A CA 1
ATOM 717 C C . GLU A 1 100 ? 11.501 0.023 13.152 1.00 97.44 100 GLU A C 1
ATOM 719 O O . GLU A 1 100 ? 10.607 0.753 13.593 1.00 97.44 100 GLU A O 1
ATOM 724 N N . THR A 1 101 ? 12.131 0.269 12.003 1.00 97.62 101 THR A N 1
ATOM 725 C CA . THR A 1 101 ? 11.876 1.443 11.165 1.00 97.62 101 THR A CA 1
ATOM 726 C C . THR A 1 101 ? 10.452 1.430 10.602 1.00 97.62 101 THR A C 1
ATOM 728 O O . THR A 1 101 ? 9.750 2.441 10.687 1.00 97.62 101 THR A O 1
ATOM 731 N N . ALA A 1 102 ? 9.970 0.277 10.130 1.00 97.38 102 ALA A N 1
ATOM 732 C CA . ALA A 1 102 ? 8.595 0.089 9.671 1.00 97.38 102 ALA A CA 1
ATOM 733 C C . ALA A 1 102 ? 7.570 0.367 10.787 1.00 97.38 102 ALA A C 1
ATOM 735 O O . ALA A 1 102 ? 6.589 1.079 10.566 1.00 97.38 102 ALA A O 1
ATOM 736 N N . THR A 1 103 ? 7.824 -0.109 12.013 1.00 96.62 103 THR A N 1
ATOM 737 C CA . THR A 1 103 ? 6.974 0.200 13.180 1.00 96.62 103 THR A CA 1
ATOM 738 C C . THR A 1 103 ? 6.979 1.699 13.489 1.00 96.62 103 THR A C 1
ATOM 740 O O . THR A 1 103 ? 5.933 2.286 13.758 1.00 96.62 103 THR A O 1
ATOM 743 N N . GLY A 1 104 ? 8.143 2.349 13.401 1.00 96.31 104 GLY A N 1
ATOM 744 C CA . GLY A 1 104 ? 8.260 3.795 13.579 1.00 96.31 104 GLY A CA 1
ATOM 745 C C . GLY A 1 104 ? 7.438 4.588 12.559 1.00 96.31 104 GLY A C 1
ATOM 746 O O . GLY A 1 104 ? 6.765 5.549 12.935 1.00 96.31 104 GLY A O 1
ATOM 747 N N . VAL A 1 105 ? 7.444 4.168 11.291 1.00 93.56 105 VAL A N 1
ATOM 748 C CA . VAL A 1 105 ? 6.602 4.742 10.228 1.00 93.56 105 VAL A CA 1
ATOM 749 C C . VAL A 1 105 ? 5.117 4.524 10.525 1.00 93.56 105 VAL A C 1
ATOM 751 O O . VAL A 1 105 ? 4.335 5.473 10.432 1.00 93.56 105 VAL A O 1
ATOM 754 N N . LEU A 1 106 ? 4.729 3.314 10.936 1.00 96.50 106 LEU A N 1
ATOM 755 C CA . LEU A 1 106 ? 3.351 2.974 11.294 1.00 96.50 106 LEU A CA 1
ATOM 756 C C . LEU A 1 106 ? 2.814 3.869 12.423 1.00 96.50 106 LEU A C 1
ATOM 758 O O . LEU A 1 106 ? 1.730 4.449 12.315 1.00 96.50 106 LEU A O 1
ATOM 762 N N . ASP A 1 107 ? 3.596 4.041 13.486 1.00 96.94 107 ASP A N 1
ATOM 763 C CA . ASP A 1 107 ? 3.239 4.883 14.628 1.00 96.94 107 ASP A CA 1
ATOM 764 C C . ASP A 1 107 ? 3.123 6.364 14.247 1.00 96.94 107 ASP A C 1
ATOM 766 O O . ASP A 1 107 ? 2.177 7.044 14.655 1.00 96.94 107 ASP A O 1
ATOM 770 N N . GLN A 1 108 ? 4.082 6.876 13.471 1.00 95.31 108 GLN A N 1
ATOM 771 C CA . GLN A 1 108 ? 4.178 8.302 13.157 1.00 95.31 108 GLN A CA 1
ATOM 772 C C . GLN A 1 108 ? 3.165 8.753 12.105 1.00 95.31 108 GLN A C 1
ATOM 774 O O . GLN A 1 108 ? 2.581 9.829 12.255 1.00 95.31 108 GLN A O 1
ATOM 779 N N . ASN A 1 109 ? 2.949 7.945 11.066 1.00 93.75 109 ASN A N 1
ATOM 780 C CA . ASN A 1 109 ? 2.162 8.347 9.900 1.00 93.75 109 ASN A CA 1
ATOM 781 C C . ASN A 1 109 ? 0.730 7.815 9.938 1.00 93.75 109 ASN A C 1
ATOM 783 O O . ASN A 1 109 ? -0.172 8.475 9.428 1.00 93.75 109 ASN A O 1
ATOM 787 N N . TYR A 1 110 ? 0.512 6.667 10.581 1.00 95.81 110 TYR A N 1
ATOM 788 C CA . TYR A 1 110 ? -0.781 5.980 10.574 1.00 95.81 110 TYR A CA 1
ATOM 789 C C . TYR A 1 110 ? -1.389 5.831 11.972 1.00 95.81 110 TYR A C 1
ATOM 791 O O . TYR A 1 110 ? -2.504 5.345 12.119 1.00 95.81 110 TYR A O 1
ATOM 799 N N . GLY A 1 111 ? -0.712 6.292 13.027 1.00 96.25 111 GLY A N 1
ATOM 800 C CA . GLY A 1 111 ? -1.228 6.207 14.394 1.00 96.25 111 GLY A CA 1
ATOM 801 C C . GLY A 1 111 ? -1.187 4.793 14.980 1.00 96.25 111 GLY A C 1
ATOM 802 O O . GLY A 1 111 ? -1.987 4.485 15.865 1.00 96.25 111 GLY A O 1
ATOM 803 N N . GLY A 1 112 ? -0.267 3.953 14.495 1.00 96.69 112 GLY A N 1
ATOM 804 C CA . GLY A 1 112 ? 0.061 2.639 15.061 1.00 96.69 112 GLY A CA 1
ATOM 805 C C . GLY A 1 112 ? -0.717 1.455 14.480 1.00 96.69 112 GLY A C 1
ATOM 806 O O . GLY A 1 112 ? -0.524 0.326 14.918 1.00 96.69 112 GLY A O 1
ATOM 807 N N . THR A 1 113 ? -1.598 1.685 13.507 1.00 96.12 113 THR A N 1
ATOM 808 C CA . THR A 1 113 ? -2.311 0.631 12.769 1.00 96.12 113 THR A CA 1
ATOM 809 C C . THR A 1 113 ? -2.594 1.112 11.355 1.00 96.12 113 THR A C 1
ATOM 811 O O . THR A 1 113 ? -2.810 2.309 11.149 1.00 96.12 113 THR A O 1
ATOM 814 N N . LEU A 1 114 ? -2.526 0.185 10.403 1.00 98.38 114 LEU A N 1
ATOM 815 C CA . LEU A 1 114 ? -2.791 0.420 8.997 1.00 98.38 114 LEU A CA 1
ATOM 816 C C . LEU A 1 114 ? -3.277 -0.887 8.368 1.00 98.38 114 LEU A C 1
ATOM 818 O O . LEU A 1 114 ? -2.488 -1.816 8.211 1.00 98.38 114 LEU A O 1
ATOM 822 N N . ASP A 1 115 ? -4.549 -0.921 7.992 1.00 98.69 115 ASP A N 1
ATOM 823 C CA . ASP A 1 115 ? -5.167 -2.042 7.287 1.00 98.69 115 ASP A CA 1
ATOM 824 C C . ASP A 1 115 ? -5.836 -1.543 6.000 1.00 98.69 115 ASP A C 1
ATOM 826 O O . ASP A 1 115 ? -6.291 -0.398 5.918 1.00 98.69 115 ASP A O 1
ATOM 830 N N . MET A 1 116 ? -5.921 -2.407 4.994 1.00 98.75 116 MET A N 1
ATOM 831 C CA . MET A 1 116 ? -6.716 -2.191 3.790 1.00 98.75 116 MET A CA 1
ATOM 832 C C . MET A 1 116 ? -7.890 -3.166 3.772 1.00 98.75 116 MET A C 1
ATOM 834 O O . MET A 1 116 ? -7.703 -4.380 3.815 1.00 98.75 116 MET A O 1
ATOM 838 N N . VAL A 1 117 ? -9.106 -2.637 3.704 1.00 98.81 117 VAL A N 1
ATOM 839 C CA . VAL A 1 117 ? -10.350 -3.409 3.709 1.00 98.81 117 VAL A CA 1
ATOM 840 C C . VAL A 1 117 ? -11.058 -3.222 2.379 1.00 98.81 117 VAL A C 1
ATOM 842 O O . VAL A 1 117 ? -11.335 -2.091 1.978 1.00 98.81 117 VAL A O 1
ATOM 845 N N . PHE A 1 118 ? -11.399 -4.327 1.731 1.00 98.81 118 PHE A N 1
ATOM 846 C CA . PHE A 1 118 ? -12.153 -4.348 0.484 1.00 98.81 118 PHE A CA 1
ATOM 847 C C . PHE A 1 118 ? -13.511 -4.992 0.740 1.00 98.81 118 PHE A C 1
ATOM 849 O O . PHE A 1 118 ? -13.584 -6.124 1.219 1.00 98.81 118 PHE A O 1
ATOM 856 N N . ASP A 1 119 ? -14.600 -4.290 0.442 1.00 98.44 119 ASP A N 1
ATOM 857 C CA . ASP A 1 119 ? -15.941 -4.861 0.577 1.00 98.44 119 ASP A CA 1
ATOM 858 C C . ASP A 1 119 ? -16.420 -5.549 -0.711 1.00 98.44 119 ASP A C 1
ATOM 860 O O . ASP A 1 119 ? -15.753 -5.519 -1.744 1.00 98.44 119 ASP A O 1
ATOM 864 N N . GLU A 1 120 ? -17.577 -6.208 -0.645 1.00 97.88 120 GLU A N 1
ATOM 865 C CA . GLU A 1 120 ? -18.170 -6.923 -1.785 1.00 97.88 120 GLU A CA 1
ATOM 866 C C . GLU A 1 120 ? -18.782 -5.985 -2.847 1.00 97.88 120 GLU A C 1
ATOM 868 O O . GLU A 1 120 ? -19.128 -6.435 -3.938 1.00 97.88 120 GLU A O 1
ATOM 873 N N . ASP A 1 121 ? -18.916 -4.690 -2.544 1.00 97.75 121 ASP A N 1
ATOM 874 C CA . ASP A 1 121 ? -19.593 -3.690 -3.376 1.00 97.75 121 ASP A CA 1
ATOM 875 C C . ASP A 1 121 ? -18.605 -2.806 -4.170 1.00 97.75 121 ASP A C 1
ATOM 877 O O . ASP A 1 121 ? -19.023 -1.864 -4.849 1.00 97.75 121 ASP A O 1
ATOM 881 N N . GLY A 1 122 ? -17.300 -3.102 -4.114 1.00 98.00 122 GLY A N 1
ATOM 882 C CA . GLY A 1 122 ? -16.259 -2.341 -4.813 1.00 98.00 122 GLY A CA 1
ATOM 883 C C . GLY A 1 122 ? -15.708 -1.148 -4.023 1.00 98.00 122 GLY A C 1
ATOM 884 O O . GLY A 1 122 ? -15.007 -0.306 -4.592 1.00 98.00 122 GLY A O 1
ATOM 885 N N . ASN A 1 123 ? -16.011 -1.037 -2.724 1.00 98.69 123 ASN A N 1
ATOM 886 C CA . ASN A 1 123 ? -15.452 0.005 -1.868 1.00 98.69 123 ASN A CA 1
ATOM 887 C C . ASN A 1 123 ? -14.170 -0.473 -1.182 1.00 98.69 123 ASN A C 1
ATOM 889 O O . ASN A 1 123 ? -14.063 -1.608 -0.715 1.00 98.69 123 ASN A O 1
ATOM 893 N N . ALA A 1 124 ? -13.205 0.436 -1.086 1.00 98.81 124 ALA A N 1
ATOM 894 C CA . ALA A 1 124 ? -11.962 0.244 -0.354 1.00 98.81 124 ALA A CA 1
ATOM 895 C C . ALA A 1 124 ? -11.919 1.188 0.849 1.00 98.81 124 ALA A C 1
ATOM 897 O O . ALA A 1 124 ? -12.332 2.348 0.765 1.00 98.81 124 ALA A O 1
ATOM 898 N N . THR A 1 125 ? -11.403 0.705 1.973 1.00 98.75 125 THR A N 1
ATOM 899 C CA . THR A 1 125 ? -11.157 1.511 3.167 1.00 98.75 125 THR A CA 1
ATOM 900 C C . THR A 1 125 ? -9.745 1.264 3.671 1.00 98.75 125 THR A C 1
ATOM 902 O O . THR A 1 125 ? -9.404 0.143 4.025 1.00 98.75 125 THR A O 1
ATOM 905 N N . MET A 1 126 ? -8.942 2.323 3.755 1.00 98.62 126 MET A N 1
ATOM 906 C CA . MET A 1 126 ? -7.681 2.302 4.487 1.00 98.62 126 MET A CA 1
ATOM 907 C C . MET A 1 126 ? -7.966 2.691 5.940 1.00 98.62 126 MET A C 1
ATOM 909 O O . MET A 1 126 ? -8.273 3.852 6.230 1.00 98.62 126 MET A O 1
ATOM 913 N N . GLU A 1 127 ? -7.913 1.722 6.846 1.00 98.38 127 GLU A N 1
ATOM 914 C CA . GLU A 1 127 ? -8.141 1.924 8.276 1.00 98.38 127 GLU A CA 1
ATOM 915 C C . GLU A 1 127 ? -6.832 2.304 8.961 1.00 98.38 127 GLU A C 1
ATOM 917 O O . GLU A 1 127 ? -5.852 1.571 8.890 1.00 98.38 127 GLU A O 1
ATOM 922 N N . GLN A 1 128 ? -6.809 3.461 9.621 1.00 97.75 128 GLN A N 1
ATOM 923 C CA . GLN A 1 128 ? -5.633 3.972 10.320 1.00 97.75 128 GLN A CA 1
ATOM 924 C C . GLN A 1 128 ? -5.991 4.294 11.771 1.00 97.75 128 GLN A C 1
ATOM 926 O O . GLN A 1 128 ? -7.136 4.609 12.106 1.00 97.75 128 GLN A O 1
ATOM 931 N N . GLY A 1 129 ? -4.994 4.336 12.652 1.00 96.75 129 GLY A N 1
ATOM 932 C CA . GLY A 1 129 ? -5.177 4.754 14.046 1.00 96.75 129 GLY A CA 1
ATOM 933 C C . GLY A 1 129 ? -5.705 6.189 14.181 1.00 96.75 129 GLY A C 1
ATOM 934 O O . GLY A 1 129 ? -6.335 6.535 15.185 1.00 96.75 129 GLY A O 1
ATOM 935 N N . GLY A 1 130 ? -5.483 7.024 13.158 1.00 91.75 130 GLY A N 1
ATOM 936 C CA . GLY A 1 130 ? -6.003 8.390 13.049 1.00 91.75 130 GLY A CA 1
ATOM 937 C C . GLY A 1 130 ? -7.421 8.521 12.475 1.00 91.75 130 GLY A C 1
ATOM 938 O O . GLY A 1 130 ? -7.984 9.617 12.530 1.00 91.75 130 GLY A O 1
ATOM 939 N N . GLY A 1 131 ? -8.009 7.441 11.954 1.00 95.25 131 GLY A N 1
ATOM 940 C CA . GLY A 1 131 ? -9.281 7.439 11.229 1.00 95.25 131 GLY A CA 1
ATOM 941 C C . GLY A 1 131 ? -9.188 6.684 9.903 1.00 95.25 131 GLY A C 1
ATOM 942 O O . GLY A 1 131 ? -8.143 6.147 9.554 1.00 95.25 131 GLY A O 1
ATOM 943 N N . ASN A 1 132 ? -10.289 6.654 9.158 1.00 97.38 132 ASN A N 1
ATOM 944 C CA . ASN A 1 132 ? -10.389 5.855 7.941 1.00 97.38 132 ASN A CA 1
ATOM 945 C C . ASN A 1 132 ? -10.378 6.766 6.711 1.00 97.38 132 ASN A C 1
ATOM 947 O O . ASN A 1 132 ? -11.050 7.801 6.705 1.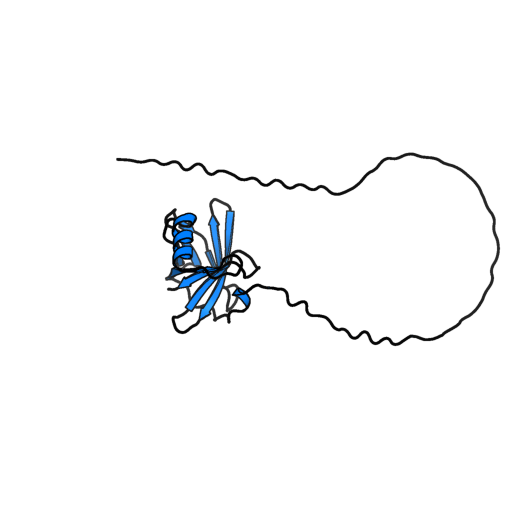00 97.38 132 ASN A O 1
ATOM 951 N N . LEU A 1 133 ? -9.673 6.343 5.665 1.00 98.31 133 LEU A N 1
ATOM 952 C CA . LEU A 1 133 ? -9.841 6.872 4.314 1.00 98.31 133 LEU A CA 1
ATOM 953 C C . LEU A 1 133 ? -10.730 5.903 3.543 1.00 98.31 133 LEU A C 1
ATOM 955 O O . LEU A 1 133 ? -10.458 4.707 3.520 1.00 98.31 133 LEU A O 1
ATOM 959 N N . THR A 1 134 ? -11.793 6.406 2.930 1.00 98.44 134 THR A N 1
ATOM 960 C CA . THR A 1 134 ? -12.771 5.586 2.203 1.00 98.44 134 THR A CA 1
ATOM 961 C C . THR A 1 134 ? -12.754 5.929 0.727 1.00 98.44 134 THR A C 1
ATOM 963 O O . THR A 1 134 ? -12.606 7.098 0.366 1.00 98.44 134 THR A O 1
ATOM 966 N N . GLY A 1 135 ? -12.997 4.942 -0.119 1.00 98.56 135 GLY A N 1
ATOM 967 C CA . GLY A 1 135 ? -13.126 5.135 -1.551 1.00 98.56 135 GLY A CA 1
ATOM 968 C C . GLY A 1 135 ? -13.468 3.837 -2.265 1.00 98.56 135 GLY A C 1
ATOM 969 O O . GLY A 1 135 ? -14.264 3.055 -1.752 1.00 98.56 135 GLY A O 1
ATOM 970 N N . THR A 1 136 ? -12.899 3.617 -3.443 1.00 98.75 136 THR A N 1
ATOM 971 C CA . THR A 1 136 ? -13.238 2.488 -4.323 1.00 98.75 136 THR A CA 1
ATOM 972 C C . THR A 1 136 ? -12.004 1.715 -4.755 1.00 98.75 136 THR A C 1
ATOM 974 O O . THR A 1 136 ? -10.892 2.248 -4.723 1.00 98.75 136 THR A O 1
ATOM 977 N N . TYR A 1 137 ? -12.215 0.479 -5.202 1.00 98.75 137 TYR A N 1
ATOM 978 C CA . TYR A 1 137 ? -11.212 -0.300 -5.915 1.00 98.75 137 TYR A CA 1
ATOM 979 C C . TYR A 1 137 ? -11.739 -0.791 -7.266 1.00 98.75 137 TYR A C 1
ATOM 981 O O . TYR A 1 137 ? -12.930 -1.055 -7.422 1.00 98.75 137 TYR A O 1
ATOM 989 N N . GLU A 1 138 ? -10.847 -0.912 -8.245 1.00 98.31 138 GLU A N 1
ATOM 990 C CA . GLU A 1 138 ? -11.152 -1.417 -9.585 1.00 98.31 138 GLU A CA 1
ATOM 991 C C . GLU A 1 138 ? -9.979 -2.244 -10.121 1.00 98.31 138 GLU A C 1
ATOM 993 O O . GLU A 1 138 ? -8.829 -1.821 -10.035 1.00 98.31 138 GLU A O 1
ATOM 998 N N . TYR A 1 139 ? -10.256 -3.414 -10.696 1.00 97.94 139 TYR A N 1
ATOM 999 C CA . TYR A 1 139 ? -9.245 -4.173 -11.435 1.00 97.94 139 TYR A CA 1
ATOM 1000 C C . TYR A 1 139 ? -8.980 -3.478 -12.771 1.00 97.94 139 TYR A C 1
ATOM 1002 O O . TYR A 1 139 ? -9.876 -3.388 -13.610 1.00 97.94 139 TYR A O 1
ATOM 1010 N N . VAL A 1 140 ? -7.758 -2.980 -12.957 1.00 97.50 140 VAL A N 1
ATOM 1011 C CA . VAL A 1 140 ? -7.339 -2.290 -14.188 1.00 97.50 140 VAL A CA 1
ATOM 1012 C C . VAL A 1 140 ? -6.974 -3.308 -15.265 1.00 97.50 140 VAL A C 1
ATOM 1014 O O . VAL A 1 140 ? -7.329 -3.152 -16.434 1.00 97.50 140 VAL A O 1
ATOM 1017 N N . ASP A 1 141 ? -6.295 -4.373 -14.848 1.00 97.31 141 ASP A N 1
ATOM 1018 C CA . ASP A 1 141 ? -5.927 -5.533 -15.649 1.00 97.31 141 ASP A CA 1
ATOM 1019 C C . ASP A 1 141 ? -5.867 -6.786 -14.750 1.00 97.31 141 ASP A C 1
ATOM 1021 O O . ASP A 1 141 ? -6.397 -6.784 -13.637 1.00 97.31 141 ASP A O 1
ATOM 1025 N N . GLU A 1 142 ? -5.294 -7.889 -15.240 1.00 97.25 142 GLU A N 1
ATOM 1026 C CA . GLU A 1 142 ? -5.220 -9.148 -14.484 1.00 97.25 142 GLU A CA 1
ATOM 1027 C C . GLU A 1 142 ? -4.194 -9.137 -13.334 1.00 97.25 142 GLU A C 1
ATOM 1029 O O . GLU A 1 142 ? -4.229 -10.031 -12.492 1.00 97.25 142 GLU A O 1
ATOM 1034 N N . TYR A 1 143 ? -3.307 -8.141 -13.275 1.00 97.06 143 TYR A N 1
ATOM 1035 C CA . TYR A 1 143 ? -2.222 -8.026 -12.294 1.00 97.06 143 TYR A CA 1
ATOM 1036 C C . TYR A 1 143 ? -2.383 -6.817 -11.365 1.00 97.06 143 TYR A C 1
ATOM 1038 O O . TYR A 1 143 ? -1.853 -6.818 -10.255 1.00 97.06 143 TYR A O 1
ATOM 1046 N N . THR A 1 144 ? -3.125 -5.798 -11.801 1.00 96.88 144 THR A N 1
ATOM 1047 C CA . THR A 1 144 ? -3.175 -4.492 -11.144 1.00 96.88 144 THR A CA 1
ATOM 1048 C C . THR A 1 144 ? -4.576 -4.150 -10.659 1.00 96.88 144 THR A C 1
ATOM 1050 O O . THR A 1 144 ? -5.541 -4.108 -11.429 1.00 96.88 144 THR A O 1
ATOM 1053 N N . LEU A 1 145 ? -4.668 -3.796 -9.380 1.00 98.19 145 LEU A N 1
ATOM 1054 C CA . LEU A 1 145 ? -5.844 -3.171 -8.786 1.00 98.19 145 LEU A CA 1
ATOM 1055 C C . LEU A 1 145 ? -5.571 -1.675 -8.572 1.00 98.19 145 LEU A C 1
ATOM 1057 O O . LEU A 1 145 ? -4.545 -1.304 -8.018 1.00 98.19 145 LEU A O 1
ATOM 1061 N N . LEU A 1 146 ? -6.478 -0.797 -8.992 1.00 98.50 146 LEU A N 1
ATOM 1062 C CA . LEU A 1 146 ? -6.440 0.627 -8.663 1.00 98.50 146 LEU A CA 1
ATOM 1063 C C . LEU A 1 146 ? -7.288 0.876 -7.421 1.00 98.50 146 LEU A C 1
ATOM 1065 O O . LEU A 1 146 ? -8.480 0.577 -7.415 1.00 98.50 146 LEU A O 1
ATOM 1069 N N . VAL A 1 147 ? -6.692 1.477 -6.395 1.00 98.81 147 VAL A N 1
ATOM 1070 C CA . VAL A 1 147 ? -7.388 1.926 -5.186 1.00 98.81 147 VAL A CA 1
ATOM 1071 C C . VAL A 1 147 ? -7.407 3.449 -5.154 1.00 98.81 147 VAL A C 1
ATOM 1073 O O . VAL A 1 147 ? -6.358 4.090 -5.151 1.00 98.81 147 VAL A O 1
ATOM 1076 N N . SER A 1 148 ? -8.601 4.036 -5.097 1.00 98.50 148 SER A N 1
ATOM 1077 C CA . SER A 1 148 ? -8.810 5.486 -5.050 1.00 98.50 148 SER A CA 1
ATOM 1078 C C . SER A 1 148 ? -9.499 5.865 -3.748 1.00 98.50 148 SER A C 1
ATOM 1080 O O . SER A 1 148 ? -10.658 5.515 -3.550 1.00 98.50 148 SER A O 1
ATOM 1082 N N . LEU A 1 149 ? -8.819 6.602 -2.869 1.00 98.69 149 LEU A N 1
ATOM 1083 C CA . LEU A 1 149 ? -9.298 6.969 -1.532 1.00 98.69 149 LEU A CA 1
ATOM 1084 C C . LEU A 1 149 ? -9.522 8.479 -1.415 1.00 98.69 149 LEU A C 1
ATOM 1086 O O . LEU A 1 149 ? -8.696 9.269 -1.877 1.00 98.69 149 LEU A O 1
ATOM 1090 N N . ASP A 1 150 ? -10.605 8.899 -0.756 1.00 98.25 150 ASP A N 1
ATOM 1091 C CA . ASP A 1 150 ? -10.776 10.300 -0.364 1.00 98.25 150 ASP A CA 1
ATOM 1092 C C . ASP A 1 150 ? -9.871 10.630 0.824 1.00 98.25 150 ASP A C 1
ATOM 1094 O O . ASP A 1 150 ? -9.926 10.005 1.883 1.00 98.25 150 ASP A O 1
ATOM 1098 N N . ASN A 1 151 ? -9.061 11.663 0.644 1.00 95.12 151 ASN A N 1
ATOM 1099 C CA . ASN A 1 151 ? -8.245 12.274 1.670 1.00 95.12 151 ASN A CA 1
ATOM 1100 C C . ASN A 1 151 ? -8.623 13.750 1.794 1.00 95.12 151 ASN A C 1
ATOM 1102 O O . ASN A 1 151 ? -7.945 14.645 1.282 1.00 95.12 151 ASN A O 1
ATOM 1106 N N . SER A 1 152 ? -9.732 14.002 2.488 1.00 93.56 152 SER A N 1
ATOM 1107 C CA . SER A 1 152 ? -10.205 15.354 2.800 1.00 93.56 152 SER A CA 1
ATOM 1108 C C . SER A 1 152 ? -10.458 16.214 1.551 1.00 93.56 152 SER A C 1
ATOM 1110 O O . SER A 1 152 ? -10.122 17.401 1.529 1.00 93.56 152 SER A O 1
ATOM 1112 N N . GLY A 1 153 ? -11.070 15.628 0.516 1.00 91.94 153 GLY A N 1
ATOM 1113 C CA . GLY A 1 153 ? -11.402 16.305 -0.742 1.00 91.94 153 GLY A CA 1
ATOM 1114 C C . GLY A 1 153 ? -10.321 16.241 -1.825 1.00 91.94 153 GLY A C 1
ATOM 1115 O O . GLY A 1 153 ? -10.558 16.725 -2.932 1.00 91.94 153 GLY A O 1
ATOM 1116 N N . SER A 1 154 ? -9.168 15.639 -1.529 1.00 96.06 154 SER A N 1
ATOM 1117 C CA . SER A 1 154 ? -8.192 15.193 -2.528 1.00 96.06 154 SER A CA 1
ATOM 1118 C C . SER A 1 154 ? -8.292 13.682 -2.697 1.00 96.06 154 SER A C 1
ATOM 1120 O O . SER A 1 154 ? -8.548 12.977 -1.728 1.00 96.06 154 SER A O 1
ATOM 1122 N N . THR A 1 155 ? -8.032 13.164 -3.894 1.00 97.31 155 THR A N 1
ATOM 1123 C CA . THR A 1 155 ? -7.970 11.713 -4.121 1.00 97.31 155 THR A CA 1
ATOM 1124 C C . THR A 1 155 ? -6.534 11.221 -3.991 1.00 97.31 155 THR A C 1
ATOM 1126 O O . THR A 1 155 ? -5.638 11.763 -4.638 1.00 97.31 155 THR A O 1
ATOM 1129 N N . LEU A 1 156 ? -6.319 10.192 -3.175 1.00 97.50 156 LEU A N 1
ATOM 1130 C CA . LEU A 1 156 ? -5.102 9.385 -3.188 1.00 97.50 156 LEU A CA 1
ATOM 1131 C C . LEU A 1 156 ? -5.346 8.170 -4.078 1.00 97.50 156 LEU A C 1
ATOM 1133 O O . LEU A 1 156 ? -6.304 7.437 -3.847 1.00 97.50 156 LEU A O 1
ATOM 1137 N N . ASN A 1 157 ? -4.494 7.971 -5.078 1.00 98.06 157 ASN A N 1
ATOM 1138 C CA . ASN A 1 157 ? -4.547 6.805 -5.950 1.00 98.06 157 ASN A CA 1
ATOM 1139 C C . ASN A 1 157 ? -3.356 5.904 -5.654 1.00 98.06 157 ASN A C 1
ATOM 1141 O O . ASN A 1 157 ? -2.234 6.397 -5.537 1.00 98.06 157 ASN A O 1
ATOM 1145 N N . TYR A 1 158 ? -3.617 4.606 -5.574 1.00 98.44 158 TYR A N 1
ATOM 1146 C CA . TYR A 1 158 ? -2.603 3.578 -5.442 1.00 98.44 158 TYR A CA 1
ATOM 1147 C C . TYR A 1 158 ? -2.775 2.552 -6.554 1.00 98.44 158 TYR A C 1
ATOM 1149 O O . TYR A 1 158 ? -3.867 2.008 -6.721 1.00 98.44 158 TYR A O 1
ATOM 1157 N N . ALA A 1 159 ? -1.700 2.271 -7.283 1.00 97.88 159 ALA A N 1
ATOM 1158 C CA . ALA A 1 159 ? -1.589 1.028 -8.024 1.00 97.88 159 ALA A CA 1
ATOM 1159 C C . ALA A 1 159 ? -1.219 -0.071 -7.023 1.00 97.88 159 ALA A C 1
ATOM 1161 O O . ALA A 1 159 ? -0.250 0.060 -6.274 1.00 97.88 159 ALA A O 1
ATOM 1162 N N . CYS A 1 160 ? -2.020 -1.125 -6.975 1.00 97.94 160 CYS A N 1
ATOM 1163 C CA . CYS A 1 160 ? -1.781 -2.292 -6.148 1.00 97.94 160 CYS A CA 1
ATOM 1164 C C . CYS A 1 160 ? -1.317 -3.432 -7.047 1.00 97.94 160 CYS A C 1
ATOM 1166 O O . CYS A 1 160 ? -2.092 -3.928 -7.868 1.00 97.94 160 CYS A O 1
ATOM 1168 N N . ALA A 1 161 ? -0.060 -3.822 -6.880 1.00 97.50 161 ALA A N 1
ATOM 1169 C CA . ALA A 1 161 ? 0.493 -5.033 -7.464 1.00 97.50 161 ALA A CA 1
ATOM 1170 C C . ALA A 1 161 ? 0.466 -6.157 -6.426 1.00 97.50 161 ALA A C 1
ATOM 1172 O O . ALA A 1 161 ? 0.391 -5.907 -5.219 1.00 97.50 161 ALA A O 1
ATOM 1173 N N . PHE A 1 162 ? 0.554 -7.394 -6.897 1.00 98.19 162 PHE A N 1
ATOM 1174 C CA . PHE A 1 162 ? 0.608 -8.570 -6.041 1.00 98.19 162 PHE A CA 1
ATOM 1175 C C . PHE A 1 162 ? 1.882 -9.348 -6.333 1.00 98.19 162 PHE A C 1
ATOM 1177 O O . PHE A 1 162 ? 2.308 -9.433 -7.481 1.00 98.19 162 PHE A O 1
ATOM 1184 N N . ALA A 1 163 ? 2.479 -9.918 -5.299 1.00 96.88 163 ALA A N 1
ATOM 1185 C CA . ALA A 1 163 ? 3.588 -10.855 -5.400 1.00 96.88 163 ALA A CA 1
ATOM 1186 C C . ALA A 1 163 ? 3.244 -12.095 -4.574 1.00 96.88 163 ALA A C 1
ATOM 1188 O O . ALA A 1 163 ? 2.576 -11.979 -3.548 1.00 96.88 163 ALA A O 1
ATOM 1189 N N . GLU A 1 164 ? 3.667 -13.272 -5.025 1.00 96.12 164 GLU A N 1
ATOM 1190 C CA . GLU A 1 164 ? 3.432 -14.535 -4.323 1.00 96.12 164 GLU A CA 1
ATOM 1191 C C . GLU A 1 164 ? 4.768 -15.191 -3.980 1.00 96.12 164 GLU A C 1
ATOM 1193 O O . GLU A 1 164 ? 5.653 -15.315 -4.830 1.00 96.12 164 GLU A O 1
ATOM 1198 N N . ASP A 1 165 ? 4.904 -15.622 -2.731 1.00 92.56 165 ASP A N 1
ATOM 1199 C CA . ASP A 1 165 ? 6.057 -16.363 -2.234 1.00 92.56 165 ASP A CA 1
ATOM 1200 C C . ASP A 1 165 ? 5.624 -17.548 -1.347 1.00 92.56 165 ASP A C 1
ATOM 1202 O O . ASP A 1 165 ? 4.504 -18.055 -1.447 1.00 92.56 165 ASP A O 1
ATOM 1206 N N . GLU A 1 166 ? 6.537 -18.069 -0.520 1.00 92.50 166 GLU A N 1
ATOM 1207 C CA . GLU A 1 166 ? 6.244 -19.200 0.366 1.00 92.50 166 GLU A CA 1
ATOM 1208 C C . GLU A 1 166 ? 5.344 -18.852 1.564 1.00 92.50 166 GLU A C 1
ATOM 1210 O O . GLU A 1 166 ? 4.717 -19.759 2.124 1.00 92.50 166 GLU A O 1
ATOM 1215 N N . ASP A 1 167 ? 5.260 -17.573 1.934 1.00 90.19 167 ASP A N 1
ATOM 1216 C CA . ASP A 1 167 ? 4.480 -17.067 3.064 1.00 90.19 167 ASP A CA 1
ATOM 1217 C C . ASP A 1 167 ? 3.069 -16.622 2.639 1.00 90.19 167 ASP A C 1
ATOM 1219 O O . ASP A 1 167 ? 2.149 -16.607 3.463 1.00 90.19 167 ASP A O 1
ATOM 1223 N N . GLY A 1 168 ? 2.859 -16.359 1.346 1.00 94.31 168 GLY A N 1
ATOM 1224 C CA . GLY A 1 168 ? 1.545 -16.149 0.749 1.00 94.31 168 GLY A CA 1
ATOM 1225 C C . GLY A 1 168 ? 1.555 -15.083 -0.339 1.00 94.31 168 GLY A C 1
ATOM 1226 O O . GLY A 1 168 ? 2.556 -14.862 -1.013 1.00 94.31 168 GLY A O 1
ATOM 1227 N N . VAL A 1 169 ? 0.409 -14.425 -0.523 1.00 97.62 169 VAL A N 1
ATOM 1228 C CA . VAL A 1 169 ? 0.298 -13.279 -1.430 1.00 97.62 169 VAL A CA 1
ATOM 1229 C C . VAL A 1 169 ? 0.539 -12.004 -0.633 1.00 97.62 169 VAL A C 1
ATOM 1231 O O . VAL A 1 169 ? -0.143 -11.751 0.360 1.00 97.62 169 VAL A O 1
ATOM 1234 N N . THR A 1 170 ? 1.471 -11.184 -1.103 1.00 98.06 170 THR A N 1
ATOM 1235 C CA . THR A 1 170 ? 1.711 -9.827 -0.617 1.00 98.06 170 THR A CA 1
ATOM 1236 C C . THR A 1 170 ? 1.090 -8.829 -1.583 1.00 98.06 170 THR A C 1
ATOM 1238 O O . THR A 1 170 ? 1.333 -8.877 -2.788 1.00 98.06 170 THR A O 1
ATOM 1241 N N . MET A 1 171 ? 0.305 -7.898 -1.051 1.00 98.62 171 MET A N 1
ATOM 1242 C CA . MET A 1 171 ? -0.202 -6.745 -1.787 1.00 98.62 171 MET A CA 1
ATOM 1243 C C . MET A 1 171 ? 0.743 -5.557 -1.590 1.00 98.62 171 MET A C 1
ATOM 1245 O O . MET A 1 171 ? 1.066 -5.195 -0.458 1.00 98.62 171 MET A O 1
ATOM 1249 N N . VAL A 1 172 ? 1.146 -4.920 -2.688 1.00 98.38 172 VAL A N 1
ATOM 1250 C CA . VAL A 1 172 ? 2.052 -3.767 -2.706 1.00 98.38 172 VAL A CA 1
ATOM 1251 C C . VAL A 1 172 ? 1.301 -2.537 -3.200 1.00 98.38 172 VAL A C 1
ATOM 1253 O O . VAL A 1 172 ? 0.939 -2.467 -4.369 1.00 98.38 172 VAL A O 1
ATOM 1256 N N . LEU A 1 173 ? 1.081 -1.555 -2.326 1.00 98.25 173 LEU A N 1
ATOM 1257 C CA . LEU A 1 173 ? 0.476 -0.267 -2.680 1.00 98.25 173 LEU A CA 1
ATOM 1258 C C . LEU A 1 173 ? 1.550 0.748 -3.077 1.00 98.25 173 LEU A C 1
ATOM 1260 O O . LEU A 1 173 ? 2.359 1.134 -2.234 1.00 98.25 173 LEU A O 1
ATOM 1264 N N . MET A 1 174 ? 1.492 1.242 -4.313 1.00 97.94 174 MET A N 1
ATOM 1265 C CA . MET A 1 174 ? 2.374 2.284 -4.855 1.00 97.94 174 MET A CA 1
ATOM 1266 C C . MET A 1 174 ? 1.557 3.526 -5.218 1.00 97.94 174 MET A C 1
ATOM 1268 O O . MET A 1 174 ? 0.550 3.420 -5.914 1.00 97.94 174 MET A O 1
ATOM 1272 N N . ASN A 1 175 ? 1.963 4.707 -4.743 1.00 95.44 175 ASN A N 1
ATOM 1273 C CA . ASN A 1 175 ? 1.262 5.976 -5.012 1.00 95.44 175 ASN A CA 1
ATOM 1274 C C . ASN A 1 175 ? 1.925 6.835 -6.102 1.00 95.44 175 ASN A C 1
ATOM 1276 O O . ASN A 1 175 ? 1.522 7.982 -6.315 1.00 95.44 175 ASN A O 1
ATOM 1280 N N . ASP A 1 176 ? 2.979 6.317 -6.717 1.00 94.38 176 ASP A N 1
ATOM 1281 C CA . ASP A 1 176 ? 3.715 6.910 -7.822 1.00 94.38 176 ASP A CA 1
ATOM 1282 C C . ASP A 1 176 ? 4.076 5.809 -8.831 1.00 94.38 176 ASP A C 1
ATOM 1284 O O . ASP A 1 176 ? 3.797 4.631 -8.605 1.00 94.38 176 ASP A O 1
ATOM 1288 N N . ASP A 1 177 ? 4.637 6.204 -9.967 1.00 93.12 177 ASP A N 1
ATOM 1289 C CA . ASP A 1 177 ? 5.038 5.317 -11.057 1.00 93.12 177 ASP A CA 1
ATOM 1290 C C . ASP A 1 177 ? 6.528 4.950 -11.010 1.00 93.12 177 ASP A C 1
ATOM 1292 O O . ASP A 1 177 ? 7.018 4.281 -11.916 1.00 93.12 177 ASP A O 1
ATOM 1296 N N . THR A 1 178 ? 7.247 5.333 -9.951 1.00 94.62 178 THR A N 1
ATOM 1297 C CA . THR A 1 178 ? 8.711 5.227 -9.885 1.00 94.62 178 THR A CA 1
ATOM 1298 C C . THR A 1 178 ? 9.212 3.893 -9.358 1.00 94.62 178 THR A C 1
ATOM 1300 O O . THR A 1 178 ? 10.390 3.609 -9.505 1.00 94.62 178 THR A O 1
ATOM 1303 N N . GLY A 1 179 ? 8.368 3.108 -8.681 1.00 95.31 179 GLY A N 1
ATOM 1304 C CA . GLY A 1 179 ? 8.749 1.786 -8.174 1.00 95.31 179 GLY A CA 1
ATOM 1305 C C . GLY A 1 179 ? 9.763 1.797 -7.025 1.00 95.31 179 GLY A C 1
ATOM 1306 O O . GLY A 1 179 ? 10.311 0.747 -6.691 1.00 95.31 179 GLY A O 1
ATOM 1307 N N . TYR A 1 180 ? 10.016 2.955 -6.407 1.00 97.12 180 TYR A N 1
ATOM 1308 C CA . TYR A 1 180 ? 10.893 3.089 -5.234 1.00 97.12 180 TYR A CA 1
ATOM 1309 C C . TYR A 1 180 ? 10.135 3.147 -3.909 1.00 97.12 180 TYR A C 1
ATOM 1311 O O . TYR A 1 180 ? 10.744 2.969 -2.855 1.00 97.12 180 TYR A O 1
ATOM 1319 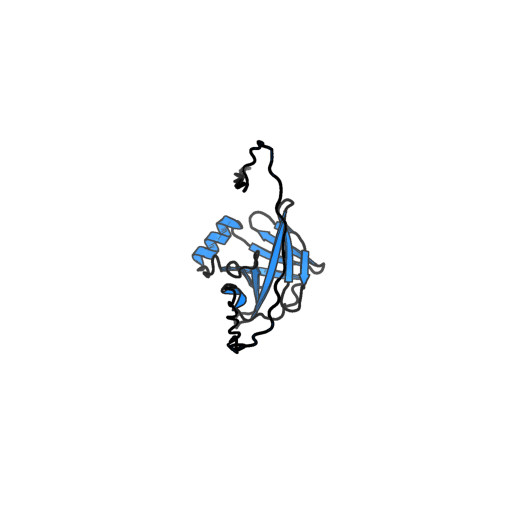N N . ASN A 1 181 ? 8.828 3.416 -3.943 1.00 97.19 181 ASN A N 1
ATOM 1320 C CA . ASN A 1 181 ? 8.007 3.571 -2.750 1.00 97.19 181 ASN A CA 1
ATOM 1321 C C . ASN A 1 181 ? 6.820 2.612 -2.795 1.00 97.19 181 ASN A C 1
ATOM 1323 O O . ASN A 1 181 ? 5.997 2.670 -3.707 1.00 97.19 181 ASN A O 1
ATOM 1327 N N . GLY A 1 182 ? 6.717 1.751 -1.786 1.00 97.44 182 GLY A N 1
ATOM 1328 C CA . GLY A 1 182 ? 5.663 0.748 -1.694 1.00 97.44 182 GLY A CA 1
ATOM 1329 C C . GLY A 1 182 ? 5.317 0.421 -0.250 1.00 97.44 182 GLY A C 1
ATOM 1330 O O . GLY A 1 182 ? 6.188 0.395 0.617 1.00 97.44 182 GLY A O 1
ATOM 1331 N N . ILE A 1 183 ? 4.039 0.170 0.018 1.00 97.94 183 ILE A N 1
ATOM 1332 C CA . ILE A 1 183 ? 3.558 -0.299 1.321 1.00 97.94 183 ILE A CA 1
ATOM 1333 C C . ILE A 1 183 ? 3.053 -1.726 1.156 1.00 97.94 183 ILE A C 1
ATOM 1335 O O . ILE A 1 183 ? 2.255 -1.996 0.259 1.00 97.94 183 ILE A O 1
ATOM 1339 N N . TYR A 1 184 ? 3.509 -2.621 2.023 1.00 97.75 184 TYR A N 1
ATOM 1340 C CA . TYR A 1 184 ? 3.254 -4.049 1.921 1.00 97.75 184 TYR A CA 1
ATOM 1341 C C . TYR A 1 184 ? 2.176 -4.486 2.894 1.00 97.75 184 TYR A C 1
ATOM 1343 O O . TYR A 1 184 ? 2.199 -4.121 4.076 1.00 97.75 184 TYR A O 1
ATOM 1351 N N . PHE A 1 185 ? 1.265 -5.314 2.398 1.00 98.50 185 PHE A N 1
ATOM 1352 C CA . PHE A 1 185 ? 0.194 -5.893 3.184 1.00 98.50 185 PHE A CA 1
ATOM 1353 C C . PHE A 1 185 ? 0.051 -7.392 2.929 1.00 98.50 185 PHE A C 1
ATOM 1355 O O . PHE A 1 185 ? 0.233 -7.849 1.804 1.00 98.50 185 PHE A O 1
ATOM 1362 N N . MET A 1 186 ? -0.358 -8.134 3.956 1.00 97.56 186 MET A N 1
ATOM 1363 C CA . MET A 1 186 ? -0.749 -9.547 3.857 1.00 97.56 186 MET A CA 1
ATOM 1364 C C . MET A 1 186 ? -2.094 -9.781 4.548 1.00 97.56 186 MET A C 1
ATOM 1366 O O . MET A 1 186 ? -2.441 -9.048 5.473 1.00 97.56 186 MET A O 1
ATOM 1370 N N . GLN A 1 187 ? -2.852 -10.776 4.089 1.00 95.19 187 GLN A N 1
ATOM 1371 C CA . GLN A 1 187 ? -4.175 -11.122 4.627 1.00 95.19 187 GLN A CA 1
ATOM 1372 C C . GLN A 1 187 ? -4.125 -11.789 6.013 1.00 95.19 187 GLN A C 1
ATOM 1374 O O . GLN A 1 187 ? -3.174 -12.557 6.282 1.00 95.19 187 GLN A O 1
#

Foldseek 3Di:
DDDDDDDDDDDDDDDDDDDDDDDDDDDDDDDDDDDDDDDDDDDDDDDDDDPPPPPPPPPPPPVPQLADQVVADFDFDDPQAAHKWWFDFKFAQRRTDDPVVRQVCLCPPFVRTWMWHHHNVFKIWTQGNVGIWIDGWDDPDRFWIWHWTDDPNDIQIWTWGWHADPVGIWIWTDRDRRHRITIIIGD

pLDDT: mean 79.36, std 24.77, range [32.06, 98.81]

Radius of gyration: 30.41 Å; chains: 1; bounding box: 49×74×98 Å

Secondary structure (DSSP, 8-state):
-------------------------------------------------------------------GGGGSPPPPPP--TT-EEEEEEEEETTEEPPHHHHHHHHHHHHTT-EEEEE-TTSEEEEEETTEEEEEEEEE-SSS-EEEEEEETTEEEEEEEEEEE-SS-EEEEEESSSSSS-EEEEE-

Sequence (187 aa):
MKRKVLAMMMSLTLAMAVTACGGSDTETDAADTAVEETVDDTAEADEAEAEDVAAEDATEETEEDLGPLYSIEAAVAPDVAGTTWHFVGAMLDGEELDAETATGVLDQNYGGTLDMVFDEDGNATMEQGGGNLTGTYEYVDEYTLLVSLDNSGSTLNYACAFAEDEDGVTMVLMNDDTGYNGIYFMQ